Protein AF-A0A947FPN1-F1 (afdb_monomer_lite)

Sequence (265 aa):
MLKTLSGATPPAGTTFDFELRTGVSDSAVGTTEASCTTDVTGYCDFGGTVFMPGDYWFCEVNMMPGWSTSLTGYPGAIVPNNTDPGVDNSVICAPFALDVGETESFSVDNTPPPGGDAR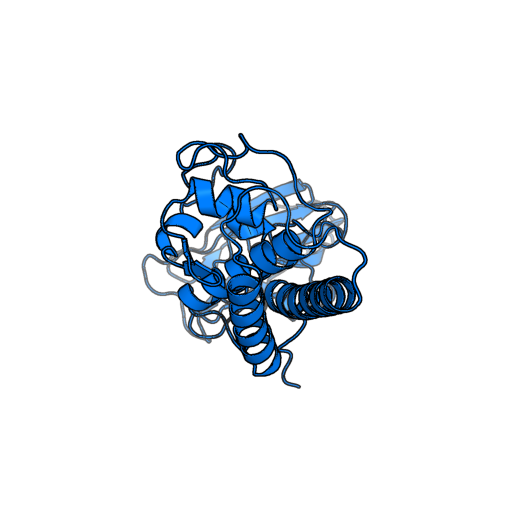TIGFWKNWTSCDGNGNQDAVLDDNLPAPLGSMDIIDCPVAVDLLDKRDIKNPAVVKDGKKMAGDAAYGLAAQLLAYELNQNANAGTCSDAVDAAASGHALLTDIGFDGTGGYLKGQSPSVRQDKADASMYAGLLDSYNNNELCIVP

pLDDT: mean 93.51, std 7.54, range [37.5, 98.81]

Secondary structure (DSSP, 8-state):
-EEEETTBPPPTT---EEEEEEEEETTEEEEEEEEEE--TTSB--STTPPPPSEEEEEEEE---TT-EEGGGGSTT-B-TTTTSTT---S-EEEEEEE-TT-----EEEEEPSSS-----HHHHHHS-SSSS---S--HHHHT--EEETTEEE--HHHHHHHHTTB--S-TTSTT-SPB-TTSHHHHHHHHHHHHHHHHHTT----HHHHHHHHHHHHHHHHTT--SSS-SS---SHHHHHHHHHHHHHHHHHHHHHTT-S----

Radius of gyration: 20.17 Å; chains: 1; bounding box: 48×33×63 Å

Structure (mmCIF, N/CA/C/O backbone):
data_AF-A0A947FPN1-F1
#
_entry.id   AF-A0A947FPN1-F1
#
loop_
_atom_site.group_PDB
_atom_site.id
_atom_site.type_symbol
_atom_site.label_atom_id
_atom_site.label_alt_id
_atom_site.label_comp_id
_atom_site.label_asym_id
_atom_site.label_entity_id
_atom_site.label_seq_id
_atom_site.pdbx_PDB_ins_code
_atom_site.Cartn_x
_atom_site.Cartn_y
_atom_site.Cartn_z
_atom_site.occupancy
_atom_site.B_iso_or_equiv
_atom_site.auth_seq_id
_atom_site.auth_comp_id
_atom_site.auth_asym_id
_atom_site.auth_atom_id
_atom_site.pdbx_PDB_model_num
ATOM 1 N N . MET A 1 1 ? 14.883 -4.742 -21.083 1.00 90.38 1 MET A N 1
ATOM 2 C CA . MET A 1 1 ? 15.005 -5.232 -19.692 1.00 90.38 1 MET A CA 1
ATOM 3 C C . MET A 1 1 ? 14.691 -6.722 -19.666 1.00 90.38 1 MET A C 1
ATOM 5 O O . MET A 1 1 ? 13.969 -7.190 -20.543 1.00 90.38 1 MET A O 1
ATOM 9 N N . LEU A 1 2 ? 15.265 -7.453 -18.707 1.00 93.31 2 LEU A N 1
ATOM 10 C CA . LEU A 1 2 ? 14.931 -8.853 -18.437 1.00 93.31 2 LEU A CA 1
ATOM 11 C C . LEU A 1 2 ? 14.282 -9.006 -17.054 1.00 93.31 2 LEU A C 1
ATOM 13 O O . LEU A 1 2 ? 14.841 -8.556 -16.052 1.00 93.31 2 LEU A O 1
ATOM 17 N N . LYS A 1 3 ? 13.129 -9.674 -17.021 1.00 94.56 3 LYS A N 1
ATOM 18 C CA . LYS A 1 3 ? 12.362 -10.015 -15.826 1.00 94.56 3 LYS A CA 1
ATOM 19 C C . LYS A 1 3 ? 12.536 -11.485 -15.472 1.00 94.56 3 LYS A C 1
ATOM 21 O O . LYS A 1 3 ? 12.371 -12.351 -16.332 1.00 94.56 3 LYS A O 1
ATOM 26 N N . THR A 1 4 ? 12.791 -11.765 -14.202 1.00 94.56 4 THR A N 1
ATOM 27 C CA . THR A 1 4 ? 12.779 -13.118 -13.634 1.00 94.56 4 THR A CA 1
ATOM 28 C C . THR A 1 4 ? 11.902 -13.191 -12.388 1.00 94.56 4 THR A C 1
ATOM 30 O O . THR A 1 4 ? 11.562 -12.165 -11.797 1.00 94.56 4 THR A O 1
ATOM 33 N N . LEU A 1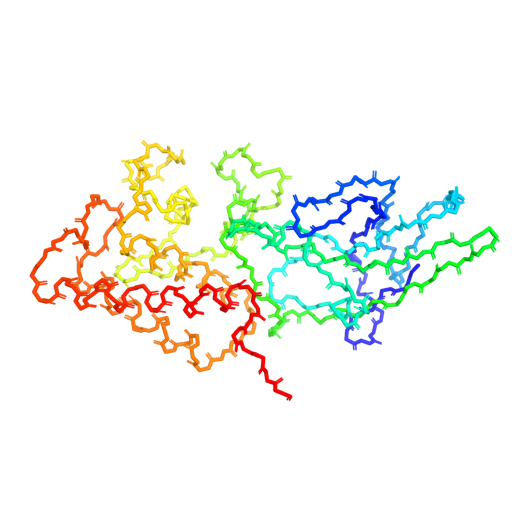 5 ? 11.500 -14.412 -12.031 1.00 92.75 5 LEU A N 1
ATOM 34 C CA . LEU A 1 5 ? 10.818 -14.753 -10.789 1.00 92.75 5 LEU A CA 1
ATOM 35 C C . LEU A 1 5 ? 11.671 -15.722 -9.977 1.00 92.75 5 LEU A C 1
ATOM 37 O O . LEU A 1 5 ? 11.851 -16.872 -10.383 1.00 92.75 5 LEU A O 1
ATOM 41 N N . SER A 1 6 ? 12.199 -15.259 -8.846 1.00 92.56 6 SER A N 1
ATOM 42 C CA . SER A 1 6 ? 13.126 -16.007 -7.988 1.00 92.56 6 SER A CA 1
ATOM 43 C C . SER A 1 6 ? 14.262 -16.667 -8.788 1.00 92.56 6 SER A C 1
ATOM 45 O O . SER A 1 6 ? 14.590 -17.841 -8.598 1.00 92.56 6 SER A O 1
ATOM 47 N N . GLY A 1 7 ? 14.821 -15.919 -9.743 1.00 92.00 7 GLY A N 1
ATOM 48 C CA . GLY A 1 7 ? 15.893 -16.349 -10.643 1.00 92.00 7 GLY A CA 1
ATOM 49 C C . GLY A 1 7 ? 15.464 -17.222 -11.831 1.00 92.00 7 GLY A C 1
ATOM 50 O O . GLY A 1 7 ? 16.325 -17.645 -12.604 1.00 92.00 7 GLY A O 1
ATOM 51 N N . ALA A 1 8 ? 14.170 -17.501 -12.008 1.00 91.81 8 ALA A N 1
ATOM 52 C CA . ALA A 1 8 ? 13.633 -18.276 -13.129 1.00 91.81 8 ALA A CA 1
ATOM 53 C C . ALA A 1 8 ? 12.884 -17.398 -14.147 1.00 91.81 8 ALA A C 1
ATOM 55 O O . ALA A 1 8 ? 12.441 -16.295 -13.839 1.00 91.81 8 ALA A O 1
ATOM 56 N N . THR A 1 9 ? 12.707 -17.886 -15.376 1.00 89.75 9 THR A N 1
ATOM 57 C CA . THR A 1 9 ? 11.835 -17.225 -16.361 1.00 89.75 9 THR A CA 1
ATOM 58 C C . THR A 1 9 ? 10.389 -17.182 -15.848 1.00 89.75 9 THR A C 1
ATOM 60 O O . THR A 1 9 ? 9.931 -18.187 -15.290 1.00 89.75 9 THR A O 1
ATOM 63 N N . PRO A 1 10 ? 9.650 -16.073 -16.046 1.00 90.81 10 PRO A N 1
ATOM 64 C CA . PRO A 1 10 ? 8.244 -16.001 -15.672 1.00 90.81 10 PRO A CA 1
ATOM 65 C C . PRO A 1 10 ? 7.409 -17.137 -16.296 1.00 90.81 10 PRO A C 1
ATOM 67 O O . PRO A 1 10 ? 7.629 -17.496 -17.457 1.00 90.81 10 PRO A O 1
ATOM 70 N N . PRO A 1 11 ? 6.444 -17.720 -15.560 1.00 87.38 11 PRO A N 1
ATOM 71 C CA . PRO A 1 11 ? 5.500 -18.681 -16.114 1.00 87.38 11 PRO A CA 1
ATOM 72 C C . PRO A 1 11 ? 4.717 -18.106 -17.299 1.00 87.38 11 PRO A C 1
ATOM 74 O O . PRO A 1 11 ? 4.411 -16.914 -17.357 1.00 87.38 11 PRO A O 1
ATOM 77 N N . ALA A 1 12 ? 4.335 -18.974 -18.238 1.00 84.06 12 ALA A N 1
ATOM 78 C CA . ALA A 1 12 ? 3.515 -18.567 -19.372 1.00 84.06 12 ALA A CA 1
ATOM 79 C C . ALA A 1 12 ? 2.179 -17.967 -18.896 1.00 84.06 12 ALA A C 1
ATOM 81 O O . ALA A 1 12 ? 1.464 -18.581 -18.107 1.00 84.06 12 ALA A O 1
ATOM 82 N N . GLY A 1 13 ? 1.836 -16.788 -19.420 1.00 81.31 13 GLY A N 1
ATOM 83 C CA . GLY A 1 13 ? 0.627 -16.053 -19.039 1.00 81.31 13 GLY A CA 1
ATOM 84 C C . GLY A 1 13 ? 0.816 -15.080 -17.874 1.00 81.31 13 GLY A C 1
ATOM 85 O O . GLY A 1 13 ? -0.126 -14.368 -17.549 1.00 81.31 13 GLY A O 1
ATOM 86 N N . THR A 1 14 ? 2.007 -15.010 -17.275 1.00 86.69 14 THR A N 1
ATOM 87 C CA . THR A 1 14 ? 2.358 -13.955 -16.319 1.00 86.69 14 THR A CA 1
ATOM 88 C C . THR A 1 14 ? 3.048 -12.810 -17.050 1.00 86.69 14 THR A C 1
ATOM 90 O O . THR A 1 14 ? 4.017 -13.027 -17.777 1.00 86.69 14 THR A O 1
ATOM 93 N N . THR A 1 15 ? 2.556 -11.593 -16.846 1.00 90.75 15 THR A N 1
ATOM 94 C CA . THR A 1 15 ? 3.129 -10.373 -17.415 1.00 90.75 15 THR A CA 1
ATOM 95 C C . THR A 1 15 ? 3.392 -9.352 -16.322 1.00 90.75 15 THR A C 1
ATOM 97 O O . THR A 1 15 ? 2.690 -9.326 -15.315 1.00 90.75 15 THR A O 1
ATOM 100 N N . PHE A 1 16 ? 4.401 -8.516 -16.538 1.00 94.19 16 PHE A N 1
ATOM 101 C CA . PHE A 1 16 ? 4.779 -7.427 -15.648 1.00 94.19 16 PHE A CA 1
ATOM 102 C C . PHE A 1 16 ? 4.887 -6.144 -16.457 1.00 94.19 16 PHE A C 1
ATOM 104 O O . PHE A 1 16 ? 5.413 -6.159 -17.577 1.00 94.19 16 PHE A O 1
ATOM 111 N N . ASP A 1 17 ? 4.404 -5.056 -15.873 1.00 95.44 17 ASP A N 1
ATOM 112 C CA . ASP A 1 17 ? 4.355 -3.753 -16.515 1.00 95.44 17 ASP A CA 1
ATOM 113 C C . ASP A 1 17 ? 5.459 -2.852 -15.977 1.00 95.44 17 ASP A C 1
ATOM 115 O O . ASP A 1 17 ? 5.727 -2.784 -14.773 1.00 95.44 17 ASP A O 1
ATOM 119 N N . PHE A 1 18 ? 6.098 -2.143 -16.898 1.00 96.81 18 PHE A N 1
ATOM 120 C CA . PHE A 1 18 ? 7.142 -1.189 -16.575 1.00 96.81 18 PHE A CA 1
ATOM 121 C C . PHE A 1 18 ? 6.920 0.105 -17.326 1.00 96.81 18 PHE A C 1
ATOM 123 O O . PHE A 1 18 ? 6.400 0.139 -18.444 1.00 96.81 18 PHE A O 1
ATOM 130 N N . GLU A 1 19 ? 7.382 1.178 -16.712 1.00 96.94 19 GLU A N 1
ATOM 131 C CA . GLU A 1 19 ? 7.297 2.516 -17.256 1.00 96.94 19 GLU A CA 1
ATOM 132 C C . GLU A 1 19 ? 8.659 3.188 -17.228 1.00 96.94 19 GLU A C 1
ATOM 134 O O . GLU A 1 19 ? 9.445 3.028 -16.296 1.00 96.94 19 GLU A O 1
ATOM 139 N N . LEU A 1 20 ? 8.918 3.9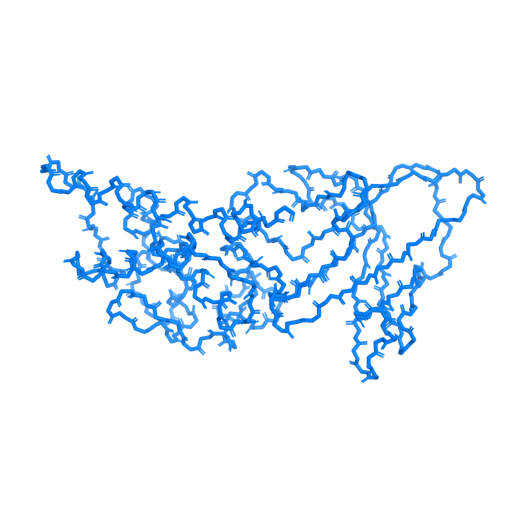80 -18.258 1.00 96.25 20 LEU A N 1
ATOM 140 C CA . LEU A 1 20 ? 9.961 4.983 -18.249 1.00 96.25 20 LEU A CA 1
ATOM 141 C C . LEU A 1 20 ? 9.315 6.314 -17.876 1.00 96.25 20 LEU A C 1
ATOM 143 O O . LEU A 1 20 ? 8.348 6.723 -18.524 1.00 96.25 20 LEU A O 1
ATOM 147 N N . ARG A 1 21 ? 9.839 6.997 -16.858 1.00 97.38 21 ARG A N 1
ATOM 148 C CA . ARG A 1 21 ? 9.299 8.279 -16.391 1.00 97.38 21 ARG A CA 1
ATOM 149 C C . ARG A 1 21 ? 10.343 9.387 -16.328 1.00 97.38 21 ARG A C 1
ATOM 151 O O . ARG A 1 21 ? 11.527 9.127 -16.124 1.00 97.38 21 ARG A O 1
ATOM 158 N N . THR A 1 22 ? 9.885 10.632 -16.414 1.00 97.69 22 THR A N 1
ATOM 159 C CA . THR A 1 22 ? 10.647 11.827 -16.021 1.00 97.69 22 THR A CA 1
ATOM 160 C C . THR A 1 22 ? 10.020 12.505 -14.803 1.00 97.69 22 THR A C 1
ATOM 162 O O . THR A 1 22 ? 8.834 12.340 -14.518 1.00 97.69 22 THR A O 1
ATOM 165 N N . GLY A 1 23 ? 10.816 13.273 -14.052 1.00 96.75 23 GLY A N 1
ATOM 166 C CA . GLY A 1 23 ? 10.310 14.116 -12.959 1.00 96.75 23 GLY A CA 1
ATOM 167 C C . GLY A 1 23 ? 9.773 13.371 -11.729 1.00 96.75 23 GLY A C 1
ATOM 168 O O . GLY A 1 23 ? 9.048 13.974 -10.939 1.00 96.75 23 GLY A O 1
ATOM 169 N N . VAL A 1 24 ? 10.100 12.086 -11.564 1.00 97.75 24 VAL A N 1
AT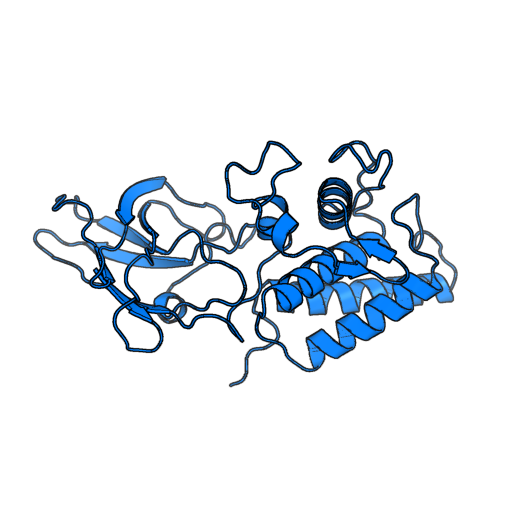OM 170 C CA . VAL A 1 24 ? 9.810 11.327 -10.337 1.00 97.75 24 VAL A CA 1
ATOM 171 C C . VAL A 1 24 ? 10.590 11.927 -9.165 1.00 97.75 24 VAL A C 1
ATOM 173 O O . VAL A 1 24 ? 11.754 12.311 -9.306 1.00 97.75 24 VAL A O 1
ATOM 176 N N . SER A 1 25 ? 9.938 12.029 -8.008 1.00 96.19 25 SER A N 1
ATOM 177 C CA . SER A 1 25 ? 10.547 12.477 -6.755 1.00 96.19 25 SER A CA 1
ATOM 178 C C . SER A 1 25 ? 9.741 11.996 -5.546 1.00 96.19 25 SER A C 1
ATOM 180 O O . SER A 1 25 ? 8.646 11.448 -5.685 1.00 96.19 25 SER A O 1
ATOM 182 N N . ASP A 1 26 ? 10.229 12.303 -4.344 1.00 93.31 26 ASP A N 1
ATOM 183 C CA . ASP A 1 26 ? 9.513 12.078 -3.081 1.00 93.31 26 ASP A CA 1
ATOM 184 C C . ASP A 1 26 ? 8.160 12.823 -2.989 1.00 93.31 26 ASP A C 1
ATOM 186 O O . ASP A 1 26 ? 7.331 12.524 -2.129 1.00 93.31 26 ASP A O 1
ATOM 190 N N . SER A 1 27 ? 7.902 13.795 -3.873 1.00 94.50 27 SER A N 1
ATOM 191 C CA . SER A 1 27 ? 6.672 14.607 -3.901 1.00 94.50 27 SER A CA 1
ATOM 192 C C . SER A 1 27 ? 5.933 14.594 -5.243 1.00 94.50 27 SER A C 1
ATOM 194 O O . SER A 1 27 ? 4.976 15.348 -5.432 1.00 94.50 27 SER A O 1
ATOM 196 N N . ALA A 1 28 ? 6.373 13.770 -6.199 1.00 94.69 28 ALA A N 1
ATOM 197 C CA . ALA A 1 28 ? 5.757 13.679 -7.516 1.00 94.69 28 ALA A CA 1
ATOM 198 C C . ALA A 1 28 ? 5.886 12.273 -8.115 1.00 94.69 28 ALA A C 1
ATOM 200 O O . ALA A 1 28 ? 6.958 11.673 -8.126 1.00 94.69 28 ALA A O 1
ATOM 201 N N . VAL A 1 29 ? 4.792 11.783 -8.706 1.00 93.94 29 VAL A N 1
ATOM 202 C CA . VAL A 1 29 ? 4.747 10.477 -9.392 1.00 93.94 29 VAL A CA 1
ATOM 203 C C . VAL A 1 29 ? 5.472 10.456 -10.746 1.00 93.94 29 VAL A C 1
ATOM 205 O O . VAL A 1 29 ? 5.684 9.380 -11.307 1.00 93.94 29 VAL A O 1
ATOM 208 N N . GLY A 1 30 ? 5.862 11.629 -11.255 1.00 95.81 30 GLY A N 1
ATOM 209 C CA . GLY A 1 30 ? 6.490 11.812 -12.562 1.00 95.81 30 GLY A CA 1
ATOM 210 C C . GLY A 1 30 ? 5.517 11.750 -13.744 1.00 95.81 30 GLY A C 1
ATOM 211 O O . GLY A 1 30 ? 4.306 11.603 -13.577 1.00 95.81 30 GLY A O 1
ATOM 212 N N . THR A 1 31 ? 6.071 11.879 -14.948 1.00 96.88 31 THR A N 1
ATOM 213 C CA . THR A 1 31 ? 5.363 11.751 -16.230 1.00 96.88 31 THR A CA 1
ATOM 214 C C . THR A 1 31 ? 5.836 10.491 -16.938 1.00 96.88 31 THR A C 1
ATOM 216 O O . THR A 1 31 ? 7.040 10.306 -17.094 1.00 96.88 31 THR A O 1
ATOM 219 N N . THR A 1 32 ? 4.908 9.642 -17.379 1.00 96.25 32 THR A N 1
ATOM 220 C CA . THR A 1 32 ? 5.210 8.456 -18.192 1.00 96.25 32 THR A CA 1
ATOM 221 C C . THR A 1 32 ? 5.595 8.865 -19.611 1.00 96.25 32 THR A C 1
ATOM 223 O O . THR A 1 32 ? 4.793 9.449 -20.337 1.00 96.25 32 THR A O 1
ATOM 226 N N . GLU A 1 33 ? 6.819 8.528 -20.007 1.00 95.25 33 GLU A N 1
ATOM 227 C CA . GLU A 1 33 ? 7.353 8.743 -21.357 1.00 95.25 33 GLU A CA 1
ATOM 228 C C . GLU A 1 33 ? 7.113 7.529 -22.257 1.00 95.25 33 GLU A C 1
ATOM 230 O O . GLU A 1 33 ? 6.859 7.663 -23.454 1.00 95.25 33 GLU A O 1
ATOM 235 N N . ALA A 1 34 ? 7.204 6.330 -21.681 1.00 94.81 34 ALA A N 1
ATOM 236 C CA . ALA A 1 34 ? 6.968 5.075 -22.376 1.00 94.81 34 ALA A CA 1
ATOM 237 C C . ALA A 1 34 ? 6.550 3.981 -21.392 1.00 94.81 34 ALA A C 1
ATOM 239 O O . ALA A 1 34 ? 6.875 4.038 -20.207 1.00 94.81 34 ALA A O 1
ATOM 240 N N . SER A 1 35 ? 5.889 2.953 -21.913 1.00 95.19 35 SER A N 1
ATOM 241 C CA . SER A 1 35 ? 5.510 1.760 -21.159 1.00 95.19 35 SER A CA 1
ATOM 242 C C . SER A 1 35 ? 5.892 0.513 -21.943 1.00 95.19 35 SER A C 1
ATOM 244 O O . SER A 1 35 ? 5.920 0.526 -23.177 1.00 95.19 35 SER A O 1
ATOM 246 N N . CYS A 1 36 ? 6.171 -0.569 -21.232 1.00 94.69 36 CYS A N 1
ATOM 247 C CA . CYS A 1 36 ? 6.325 -1.895 -21.807 1.00 94.69 36 CYS A CA 1
ATOM 248 C C . CYS A 1 36 ? 5.633 -2.920 -20.901 1.00 94.69 36 CYS A C 1
ATOM 250 O O . CYS A 1 36 ? 5.533 -2.731 -19.690 1.00 94.69 36 CYS A O 1
ATOM 252 N N . THR A 1 37 ? 5.236 -4.038 -21.495 1.00 94.81 37 THR A N 1
ATOM 253 C CA . THR A 1 37 ? 4.767 -5.224 -20.775 1.00 94.81 37 THR A CA 1
ATOM 254 C C . THR A 1 37 ? 5.658 -6.386 -21.183 1.00 94.81 37 THR A C 1
ATOM 256 O O . THR A 1 37 ? 5.998 -6.521 -22.363 1.00 94.81 37 T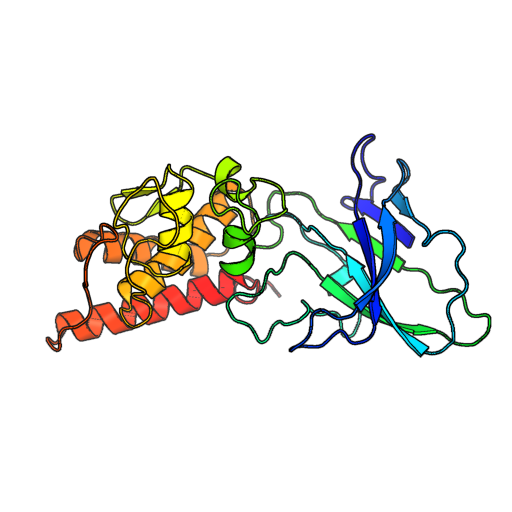HR A O 1
ATOM 259 N N . THR A 1 38 ? 6.083 -7.209 -20.227 1.00 94.38 38 THR A N 1
ATOM 260 C CA . THR A 1 38 ? 6.951 -8.352 -20.529 1.00 94.38 38 THR A CA 1
ATOM 261 C C . THR A 1 38 ? 6.248 -9.374 -21.412 1.00 94.38 38 THR A C 1
ATOM 263 O O . THR A 1 38 ? 5.086 -9.714 -21.186 1.00 94.38 38 THR A O 1
ATOM 266 N N . ASP A 1 39 ? 6.982 -9.935 -22.365 1.00 90.44 39 ASP A N 1
ATOM 267 C CA . ASP A 1 39 ? 6.563 -11.129 -23.085 1.00 90.44 39 ASP A CA 1
ATOM 268 C C . ASP A 1 39 ? 6.716 -12.404 -22.229 1.00 90.44 39 ASP A C 1
ATOM 270 O O . ASP A 1 39 ? 7.135 -12.374 -21.070 1.00 90.44 39 ASP A O 1
ATOM 274 N N . VAL A 1 40 ? 6.403 -13.562 -22.821 1.00 86.56 40 VAL A N 1
ATOM 275 C CA . VAL A 1 40 ? 6.486 -14.879 -22.158 1.00 86.56 40 VAL A CA 1
ATOM 276 C C . VAL A 1 40 ? 7.904 -15.291 -21.742 1.00 86.56 40 VAL A C 1
ATOM 278 O O . VAL A 1 40 ? 8.066 -16.289 -21.045 1.00 86.56 40 VAL A O 1
ATOM 281 N N . THR A 1 41 ? 8.934 -14.575 -22.194 1.00 88.19 41 THR A N 1
ATOM 282 C CA . THR A 1 41 ? 10.334 -14.795 -21.803 1.00 88.19 41 THR A CA 1
ATOM 283 C C . THR A 1 41 ? 10.777 -13.864 -20.675 1.00 88.19 41 THR A C 1
ATOM 285 O O . THR A 1 41 ? 11.918 -13.952 -20.225 1.00 88.19 41 THR A O 1
ATOM 288 N N . GLY A 1 42 ? 9.884 -12.988 -20.202 1.00 90.69 42 GLY A N 1
ATOM 289 C CA . GLY A 1 42 ? 10.212 -11.930 -19.254 1.00 90.69 42 GLY A CA 1
ATOM 290 C C . GLY A 1 42 ? 10.931 -10.751 -19.910 1.00 90.69 42 GLY A C 1
ATOM 291 O O . GLY A 1 42 ? 11.442 -9.883 -19.209 1.00 90.69 42 GLY A O 1
ATOM 292 N N . TYR A 1 43 ? 11.012 -10.696 -21.238 1.00 92.81 43 TYR A N 1
ATOM 293 C CA . TYR A 1 43 ? 11.662 -9.589 -21.922 1.00 92.81 43 TYR A CA 1
ATOM 294 C C . TYR A 1 43 ? 10.659 -8.476 -22.200 1.00 92.81 43 TYR A C 1
ATOM 296 O O . TYR A 1 43 ? 9.539 -8.721 -22.645 1.00 92.81 43 TYR A O 1
ATOM 304 N N . CYS A 1 44 ? 11.081 -7.237 -21.978 1.00 91.69 44 CYS A N 1
ATOM 305 C CA . CYS A 1 44 ? 10.407 -6.083 -22.549 1.00 91.69 44 CYS A CA 1
ATOM 306 C C . CYS A 1 44 ? 11.433 -5.087 -23.103 1.00 91.69 44 CYS A C 1
ATOM 308 O O . CYS A 1 44 ? 12.556 -4.944 -22.598 1.00 91.69 44 CYS A O 1
ATOM 310 N N . ASP A 1 45 ? 10.989 -4.353 -24.109 1.00 90.12 45 ASP A N 1
ATOM 311 C CA . ASP A 1 45 ? 11.644 -3.206 -24.719 1.00 90.12 45 ASP A CA 1
ATOM 312 C C . ASP A 1 45 ? 10.566 -2.119 -24.856 1.00 90.12 45 ASP A C 1
ATOM 314 O O . ASP A 1 45 ? 9.415 -2.425 -25.176 1.00 90.12 45 ASP A O 1
ATOM 318 N N . PHE A 1 46 ? 10.923 -0.857 -24.620 1.00 88.88 46 PHE A N 1
ATOM 319 C CA . PHE A 1 46 ? 10.079 0.317 -24.858 1.00 88.88 46 PHE A CA 1
ATOM 320 C C . PHE A 1 46 ? 9.890 0.620 -26.366 1.00 88.88 46 PHE A C 1
ATOM 322 O O . PHE A 1 46 ? 9.965 1.769 -26.812 1.00 88.88 46 PHE A O 1
ATOM 329 N N . GLY A 1 47 ? 9.640 -0.417 -27.170 1.00 79.56 47 GLY A N 1
ATOM 330 C CA . GLY A 1 47 ? 9.302 -0.342 -28.592 1.00 79.56 47 GLY A CA 1
ATOM 331 C C . GLY A 1 47 ? 10.440 0.067 -29.532 1.00 79.56 47 GLY A C 1
ATOM 332 O O . GLY A 1 47 ? 10.159 0.591 -30.610 1.00 79.56 47 GLY A O 1
ATOM 333 N N . GLY A 1 48 ? 11.706 -0.114 -29.147 1.00 75.50 48 GLY A N 1
ATOM 334 C CA . GLY A 1 48 ? 12.870 0.337 -29.915 1.00 75.50 48 GLY A CA 1
ATOM 335 C C . GLY A 1 48 ? 12.975 1.862 -30.006 1.00 75.50 48 GLY A C 1
ATOM 336 O O . GLY A 1 48 ? 13.623 2.390 -30.914 1.00 75.50 48 GLY A O 1
ATOM 337 N N . THR A 1 49 ? 12.296 2.574 -29.103 1.00 78.75 49 THR A N 1
ATOM 338 C CA . THR A 1 49 ? 12.267 4.035 -29.063 1.00 78.75 49 THR A CA 1
ATOM 339 C C . THR A 1 49 ? 13.645 4.574 -28.693 1.00 78.75 49 THR A C 1
ATOM 341 O O . THR A 1 49 ? 14.287 4.100 -27.759 1.00 78.75 49 THR A O 1
ATOM 344 N N . VAL A 1 50 ? 14.098 5.590 -29.428 1.00 83.62 50 VAL A N 1
ATOM 345 C CA . VAL A 1 50 ? 15.318 6.328 -29.095 1.00 83.62 50 VAL A CA 1
ATOM 346 C C . VAL A 1 50 ? 14.925 7.524 -28.244 1.00 83.62 50 VAL A C 1
ATOM 348 O O . VAL A 1 50 ? 14.175 8.391 -28.695 1.00 83.62 50 VAL A O 1
ATOM 351 N N . PHE A 1 51 ? 15.442 7.569 -27.023 1.00 89.50 51 PHE A N 1
ATOM 352 C CA . PHE A 1 51 ? 15.211 8.667 -26.095 1.00 89.50 51 PHE A CA 1
ATOM 353 C C . PHE A 1 51 ? 16.292 9.738 -26.242 1.00 89.50 51 PHE A C 1
ATOM 355 O O . PHE A 1 51 ? 17.424 9.464 -26.647 1.00 89.50 51 PHE A O 1
ATOM 362 N N . MET A 1 52 ? 15.931 10.984 -25.937 1.00 92.81 52 MET A N 1
ATOM 363 C CA . MET A 1 52 ? 16.915 12.060 -25.848 1.00 92.81 52 MET A CA 1
ATOM 364 C C . MET A 1 52 ? 17.823 11.820 -24.637 1.00 92.81 52 MET A C 1
ATOM 366 O O . MET A 1 52 ? 17.329 11.316 -23.627 1.00 92.81 52 MET A O 1
ATOM 370 N N . PRO A 1 53 ? 19.106 12.217 -24.688 1.00 95.50 53 PRO A N 1
ATOM 371 C CA . PRO A 1 53 ? 19.958 12.187 -23.508 1.00 95.50 53 PRO A CA 1
ATOM 372 C C . PRO A 1 53 ? 19.337 12.977 -22.354 1.00 95.50 53 PRO A C 1
ATOM 374 O O . PRO A 1 53 ? 18.781 14.058 -22.580 1.00 95.50 53 PRO A O 1
ATOM 377 N N . GLY A 1 54 ? 19.438 12.455 -21.136 1.00 95.56 54 GLY A N 1
ATOM 378 C CA . GLY A 1 54 ? 18.833 13.067 -19.955 1.00 95.56 54 GLY A CA 1
ATOM 379 C C . GLY A 1 54 ? 18.595 12.089 -18.811 1.00 95.56 54 GLY A C 1
ATOM 380 O O . GLY A 1 54 ? 18.960 10.917 -18.896 1.00 95.56 54 GLY A O 1
ATOM 381 N N . ASP A 1 55 ? 17.972 12.602 -17.752 1.00 97.12 55 ASP A N 1
ATOM 382 C CA . ASP A 1 55 ? 17.644 11.848 -16.545 1.00 97.12 55 ASP A CA 1
ATOM 383 C C . ASP A 1 55 ? 16.255 11.216 -16.659 1.00 97.12 55 ASP A C 1
ATOM 385 O O . ASP A 1 55 ? 15.260 11.894 -16.942 1.00 97.12 55 ASP A O 1
ATOM 389 N N . TYR A 1 56 ? 16.186 9.921 -16.378 1.00 97.06 56 TYR A N 1
ATOM 390 C CA . TYR A 1 56 ? 14.969 9.128 -16.426 1.00 97.06 56 TYR A CA 1
ATOM 391 C C . TYR A 1 56 ? 14.843 8.236 -15.195 1.00 97.06 56 TYR A C 1
ATOM 393 O O . TYR A 1 56 ? 15.760 8.077 -14.390 1.00 97.06 56 TYR A O 1
ATOM 401 N N . TRP A 1 57 ? 13.669 7.634 -15.070 1.00 97.94 57 TRP A N 1
ATOM 402 C CA . TRP A 1 57 ? 13.336 6.683 -14.029 1.00 97.94 57 TRP A CA 1
ATOM 403 C C . TRP A 1 57 ? 12.765 5.430 -14.664 1.00 97.94 57 TRP A C 1
ATOM 405 O O . TRP A 1 57 ? 11.784 5.498 -15.404 1.00 97.94 57 TRP A O 1
ATOM 415 N N . PHE A 1 58 ? 13.384 4.292 -14.378 1.00 97.62 58 PHE A N 1
ATOM 416 C CA . PHE A 1 58 ? 12.869 2.989 -14.758 1.00 97.62 58 PHE A CA 1
ATOM 417 C C . PHE A 1 58 ? 11.995 2.463 -13.624 1.00 97.62 58 PHE A C 1
ATOM 419 O O . PHE A 1 58 ? 12.482 2.244 -12.515 1.00 97.62 58 PHE A O 1
ATOM 426 N N . CYS A 1 59 ? 10.705 2.305 -13.896 1.00 98.12 59 CYS A N 1
ATOM 427 C CA . CYS A 1 59 ? 9.698 1.981 -12.901 1.00 98.12 59 CYS A CA 1
ATOM 428 C C . CYS A 1 59 ? 9.078 0.614 -13.163 1.00 98.12 59 CYS A C 1
ATOM 430 O O . CYS A 1 59 ? 8.676 0.323 -14.287 1.00 98.12 59 CYS A O 1
ATOM 432 N N . GLU A 1 60 ? 8.935 -0.185 -12.114 1.00 97.38 60 GLU A N 1
ATOM 433 C CA . GLU A 1 60 ? 8.006 -1.310 -12.084 1.00 97.38 60 GLU A CA 1
ATOM 434 C C . GLU A 1 60 ? 6.697 -0.840 -11.446 1.00 97.38 60 GLU A C 1
ATOM 436 O O . GLU A 1 60 ? 6.721 -0.211 -10.384 1.00 97.38 60 GLU A O 1
ATOM 441 N N . VAL A 1 61 ? 5.570 -1.104 -12.108 1.00 95.56 61 VAL A N 1
ATOM 442 C CA . VAL A 1 61 ? 4.241 -0.631 -11.690 1.00 95.56 61 VAL A CA 1
ATOM 443 C C . VAL A 1 61 ? 3.311 -1.802 -11.379 1.00 95.56 61 VAL A C 1
ATOM 445 O O . VAL A 1 61 ? 3.595 -2.941 -11.744 1.00 95.56 61 VAL A O 1
ATOM 448 N N . ASN A 1 62 ? 2.182 -1.517 -10.722 1.00 93.00 62 ASN A N 1
ATOM 449 C CA . ASN A 1 62 ? 1.138 -2.499 -10.403 1.00 93.00 62 ASN A CA 1
ATOM 450 C C . ASN A 1 62 ? 1.644 -3.678 -9.550 1.00 93.00 62 ASN A C 1
ATOM 452 O O . ASN A 1 62 ? 1.172 -4.809 -9.671 1.00 93.00 62 ASN A O 1
ATOM 456 N N . MET A 1 63 ? 2.608 -3.425 -8.663 1.00 93.81 63 MET A N 1
ATOM 457 C CA . MET A 1 63 ? 3.127 -4.437 -7.747 1.00 93.81 63 MET A CA 1
ATOM 458 C C . MET A 1 63 ? 2.076 -4.829 -6.706 1.00 93.81 63 MET A C 1
ATOM 460 O O . MET A 1 63 ? 1.720 -4.048 -5.822 1.00 93.81 63 MET A O 1
ATOM 464 N N . MET A 1 64 ? 1.614 -6.076 -6.776 1.00 94.44 64 MET A N 1
ATOM 465 C CA . MET A 1 64 ? 0.618 -6.623 -5.851 1.00 94.44 64 MET A CA 1
ATOM 466 C C . MET A 1 64 ? 1.197 -6.850 -4.444 1.00 94.44 64 MET A C 1
ATOM 468 O O . MET A 1 64 ? 2.416 -7.009 -4.310 1.00 94.44 64 MET A O 1
ATOM 472 N N . PRO A 1 65 ? 0.374 -6.853 -3.379 1.00 95.25 65 PRO A N 1
ATOM 473 C CA . PRO A 1 65 ? 0.857 -7.140 -2.034 1.00 95.25 65 PRO A CA 1
ATOM 474 C C . PRO A 1 65 ? 1.448 -8.553 -1.940 1.00 95.25 65 PRO A C 1
ATOM 476 O O . PRO A 1 65 ? 1.052 -9.466 -2.667 1.00 95.25 65 PRO A O 1
ATOM 479 N N . GLY A 1 66 ? 2.442 -8.716 -1.071 1.00 95.19 66 GLY A N 1
ATOM 480 C CA . GLY A 1 66 ? 3.188 -9.958 -0.874 1.00 95.19 66 GLY A CA 1
ATOM 481 C C . GLY A 1 66 ? 4.199 -10.298 -1.965 1.00 95.19 66 GLY A C 1
ATOM 482 O O . GLY A 1 66 ? 4.956 -11.253 -1.799 1.00 95.19 66 GLY A O 1
ATOM 483 N N . TRP A 1 67 ? 4.266 -9.517 -3.044 1.00 95.06 67 TRP A N 1
ATOM 484 C CA . TRP A 1 67 ? 5.372 -9.556 -3.998 1.00 95.06 67 TRP A CA 1
ATOM 485 C C . TRP A 1 67 ? 6.495 -8.623 -3.553 1.00 95.06 67 TRP A C 1
ATOM 487 O O . TRP A 1 67 ? 6.229 -7.526 -3.063 1.00 95.06 67 TRP A O 1
ATOM 497 N N . SER A 1 68 ? 7.742 -9.018 -3.796 1.00 94.06 68 SER A N 1
ATOM 498 C CA . SER A 1 68 ? 8.902 -8.125 -3.703 1.00 94.06 68 SER A CA 1
ATOM 499 C C . SER A 1 68 ? 9.606 -8.002 -5.051 1.00 94.06 68 SER A C 1
ATOM 501 O O . SER A 1 68 ? 9.498 -8.891 -5.901 1.00 94.06 68 SER A O 1
ATOM 503 N N . THR A 1 69 ? 10.320 -6.894 -5.246 1.00 95.31 69 THR A N 1
ATOM 504 C CA . THR A 1 69 ? 11.106 -6.614 -6.456 1.00 95.31 69 THR A CA 1
ATOM 505 C C . THR A 1 69 ? 12.550 -6.291 -6.109 1.00 95.31 69 THR A C 1
ATOM 507 O O . THR A 1 69 ? 12.824 -5.526 -5.182 1.00 95.31 69 THR A O 1
ATOM 510 N N . SER A 1 70 ? 13.492 -6.827 -6.886 1.00 96.12 70 SER A N 1
ATOM 511 C CA . SER A 1 70 ? 14.909 -6.478 -6.772 1.00 96.12 70 SER A CA 1
ATOM 512 C C . SER A 1 70 ? 15.203 -5.034 -7.192 1.00 96.12 70 SER A C 1
ATOM 514 O O . SER A 1 70 ? 16.321 -4.562 -6.985 1.00 96.12 70 SER A O 1
ATOM 516 N N . LEU A 1 71 ? 14.242 -4.329 -7.806 1.00 96.00 71 LEU A N 1
ATOM 517 C CA . LEU A 1 71 ? 14.413 -2.941 -8.238 1.00 96.00 71 LEU A CA 1
ATOM 518 C C . LEU A 1 71 ? 14.694 -1.998 -7.056 1.00 96.00 71 LEU A C 1
ATOM 520 O O . LEU A 1 71 ? 15.421 -1.023 -7.215 1.00 96.00 71 LEU A O 1
ATOM 524 N N . THR A 1 72 ? 14.210 -2.333 -5.857 1.00 93.75 72 THR A N 1
ATOM 525 C CA . THR A 1 72 ? 14.514 -1.611 -4.606 1.00 93.75 72 THR A CA 1
ATOM 526 C C . THR A 1 72 ? 16.009 -1.593 -4.266 1.00 93.75 72 THR A C 1
ATOM 528 O O . THR A 1 72 ? 16.472 -0.689 -3.577 1.00 93.75 72 THR A O 1
ATOM 531 N N . GLY A 1 73 ? 16.784 -2.559 -4.771 1.00 93.81 73 GLY A N 1
ATOM 532 C CA . GLY A 1 73 ? 18.233 -2.630 -4.583 1.00 93.81 73 GLY A CA 1
ATOM 533 C C . GLY A 1 73 ? 19.039 -1.717 -5.511 1.00 93.81 73 GLY A C 1
ATOM 534 O O . GLY A 1 73 ? 20.259 -1.625 -5.354 1.00 93.81 73 GLY A O 1
ATOM 535 N N . TYR A 1 74 ? 18.403 -1.054 -6.483 1.00 95.88 74 TYR A N 1
ATOM 536 C CA . TYR A 1 74 ? 19.097 -0.125 -7.371 1.00 95.88 74 TYR A CA 1
ATOM 537 C C . TYR A 1 74 ? 19.404 1.195 -6.640 1.00 95.88 74 TYR A C 1
ATOM 539 O O . TYR A 1 74 ? 18.556 1.704 -5.901 1.00 95.88 74 TYR A O 1
ATOM 547 N N . PRO A 1 75 ? 20.598 1.790 -6.834 1.00 95.94 75 PRO A N 1
ATOM 548 C CA . PRO A 1 75 ? 20.955 3.041 -6.176 1.00 95.94 75 PRO A CA 1
ATOM 549 C C . PRO A 1 75 ? 19.947 4.160 -6.459 1.00 95.94 75 PRO A C 1
ATOM 551 O O . PRO A 1 75 ? 19.707 4.515 -7.609 1.00 95.94 75 PRO A O 1
ATOM 554 N N . GLY A 1 76 ? 19.387 4.738 -5.394 1.00 95.56 76 GLY A N 1
ATOM 555 C CA . GLY A 1 76 ? 18.418 5.830 -5.494 1.00 95.56 76 GLY A CA 1
ATOM 556 C C . GLY A 1 76 ? 16.995 5.395 -5.847 1.00 95.56 76 GLY A C 1
ATOM 557 O O . GLY A 1 76 ? 16.181 6.264 -6.143 1.00 95.56 76 GLY A O 1
ATOM 558 N N . ALA A 1 77 ? 16.686 4.093 -5.828 1.00 97.00 77 ALA A N 1
ATOM 559 C CA . ALA A 1 77 ? 15.326 3.622 -6.044 1.00 97.00 77 ALA A CA 1
ATOM 560 C C . ALA A 1 77 ? 14.367 4.115 -4.948 1.00 97.00 77 ALA A C 1
ATOM 562 O O . ALA A 1 77 ? 14.704 4.083 -3.764 1.00 97.00 77 ALA A O 1
ATOM 563 N N . ILE A 1 78 ? 13.171 4.555 -5.347 1.00 95.94 78 ILE A N 1
ATOM 564 C CA . ILE A 1 78 ? 12.138 5.081 -4.443 1.00 95.94 78 ILE A CA 1
ATOM 565 C C . ILE A 1 78 ? 10.734 4.624 -4.851 1.00 95.94 78 ILE A C 1
ATOM 567 O O . ILE A 1 78 ? 10.474 4.327 -6.019 1.00 95.94 78 ILE A O 1
ATOM 571 N N . VAL A 1 79 ? 9.807 4.658 -3.890 1.00 95.56 79 VAL A N 1
ATOM 572 C CA . VAL A 1 79 ? 8.371 4.803 -4.171 1.00 95.56 79 VAL A CA 1
ATOM 573 C C . VAL A 1 79 ? 8.120 6.271 -4.552 1.00 95.56 79 VAL A C 1
ATOM 575 O O . VAL A 1 79 ? 8.431 7.155 -3.748 1.00 95.56 79 VAL A O 1
ATOM 578 N N . PRO A 1 80 ? 7.584 6.582 -5.744 1.00 95.75 80 PRO A N 1
ATOM 579 C CA . PRO A 1 80 ? 7.267 7.960 -6.116 1.00 95.75 80 PRO A CA 1
ATOM 580 C C . PRO A 1 80 ? 6.229 8.586 -5.179 1.00 95.75 80 PRO A C 1
ATOM 582 O O . PRO A 1 80 ? 5.271 7.922 -4.798 1.00 95.75 80 PRO A O 1
ATOM 585 N N . ASN A 1 81 ? 6.362 9.879 -4.871 1.00 93.62 81 ASN A N 1
ATOM 586 C CA . ASN A 1 81 ? 5.455 10.604 -3.967 1.00 93.62 81 ASN A CA 1
ATOM 587 C C . ASN A 1 81 ? 5.372 10.013 -2.534 1.00 93.62 81 ASN A C 1
ATOM 589 O O . ASN A 1 81 ? 4.338 10.119 -1.875 1.00 93.62 81 ASN A O 1
ATOM 593 N N . ASN A 1 82 ? 6.454 9.400 -2.035 1.00 89.56 82 ASN A N 1
ATOM 594 C CA . ASN A 1 82 ? 6.523 8.785 -0.697 1.00 89.56 82 ASN A CA 1
ATOM 595 C C . ASN A 1 82 ? 6.306 9.756 0.485 1.00 89.56 82 ASN A C 1
ATOM 597 O O . ASN A 1 82 ? 6.132 9.307 1.614 1.00 89.56 82 ASN A O 1
ATOM 601 N N . THR A 1 83 ? 6.295 11.074 0.259 1.00 87.44 83 THR A N 1
ATOM 602 C CA . THR A 1 83 ? 5.926 12.049 1.300 1.00 87.44 83 THR A CA 1
ATOM 603 C C . THR A 1 83 ? 4.421 12.103 1.574 1.00 87.44 83 THR A C 1
ATOM 605 O O . THR A 1 83 ? 4.012 12.668 2.593 1.00 87.44 83 THR A O 1
ATOM 608 N N . ASP A 1 84 ? 3.587 11.526 0.702 1.00 83.38 84 ASP A N 1
ATOM 609 C CA . ASP A 1 84 ? 2.159 11.353 0.954 1.00 83.38 84 ASP A CA 1
ATOM 610 C C . ASP A 1 84 ? 1.924 10.094 1.814 1.00 83.38 84 ASP A C 1
ATOM 612 O O . ASP A 1 84 ? 2.133 8.978 1.342 1.00 83.38 84 ASP A O 1
ATOM 616 N N . PRO A 1 85 ? 1.427 10.221 3.060 1.00 69.75 85 PRO A N 1
ATOM 617 C CA . PRO A 1 85 ? 1.141 9.065 3.917 1.00 69.75 85 PRO A CA 1
ATOM 618 C C . PRO A 1 85 ? 0.003 8.171 3.386 1.00 69.75 85 PRO A C 1
ATOM 620 O O . PRO A 1 85 ? -0.278 7.115 3.949 1.00 69.75 85 PRO A O 1
ATOM 623 N N . GLY A 1 86 ? -0.716 8.611 2.350 1.00 75.00 86 GLY A N 1
ATOM 624 C CA . GLY A 1 86 ? -1.705 7.833 1.611 1.00 75.00 86 GLY A CA 1
ATOM 625 C C . GLY A 1 86 ? -1.242 7.441 0.210 1.00 75.00 86 GLY A C 1
ATOM 626 O O . GLY A 1 86 ? -2.101 7.127 -0.612 1.00 75.00 86 GLY A O 1
ATOM 627 N N . VAL A 1 87 ? 0.062 7.487 -0.082 1.00 87.69 87 VAL A N 1
ATOM 628 C CA . VAL A 1 87 ? 0.611 7.094 -1.384 1.00 87.69 87 VAL A CA 1
ATOM 629 C C . VAL A 1 87 ? 0.285 5.637 -1.694 1.00 87.69 87 VAL A C 1
ATOM 631 O O . VAL A 1 87 ? 0.333 4.781 -0.814 1.00 87.69 87 VAL A O 1
ATOM 634 N N . ASP A 1 88 ? -0.034 5.346 -2.950 1.00 90.62 88 ASP A N 1
ATOM 635 C CA . ASP A 1 88 ? -0.040 3.981 -3.468 1.00 90.62 88 ASP A CA 1
ATOM 636 C C . ASP A 1 88 ? 1.413 3.526 -3.681 1.00 90.62 88 ASP A C 1
ATOM 638 O O . ASP A 1 88 ? 2.119 4.055 -4.540 1.00 90.62 88 ASP A O 1
ATOM 642 N N . ASN A 1 89 ? 1.865 2.554 -2.885 1.00 93.19 89 ASN A N 1
ATOM 643 C CA . ASN A 1 89 ? 3.231 2.035 -2.926 1.00 93.19 89 ASN A CA 1
ATOM 644 C C . ASN A 1 89 ? 3.405 0.806 -3.845 1.00 93.19 89 ASN A C 1
ATOM 646 O O . ASN A 1 89 ? 4.343 0.031 -3.657 1.00 93.19 89 ASN A O 1
ATOM 650 N N . SER A 1 90 ? 2.527 0.614 -4.837 1.00 94.12 90 SER A N 1
ATOM 651 C CA . SER A 1 90 ? 2.662 -0.424 -5.878 1.00 94.12 90 SER A CA 1
ATOM 652 C C . SER A 1 90 ? 3.616 -0.055 -7.021 1.00 94.12 90 SER A C 1
ATOM 654 O O . SER A 1 90 ? 3.743 -0.807 -7.989 1.00 94.12 90 SER A O 1
ATOM 656 N N . VAL A 1 91 ? 4.292 1.093 -6.927 1.00 95.56 91 VAL A N 1
ATOM 657 C CA . VAL A 1 91 ? 5.267 1.559 -7.917 1.00 95.56 91 VAL A CA 1
ATOM 658 C C . VAL A 1 91 ? 6.624 1.759 -7.256 1.00 95.56 91 VAL A C 1
ATOM 660 O O . VAL A 1 91 ? 6.733 2.491 -6.274 1.00 95.56 91 VAL A O 1
ATOM 663 N N . ILE A 1 92 ? 7.663 1.163 -7.839 1.00 96.81 92 ILE A N 1
ATOM 664 C CA . ILE A 1 92 ? 9.065 1.392 -7.470 1.00 96.81 92 ILE A CA 1
ATOM 665 C C . ILE A 1 92 ? 9.803 1.888 -8.703 1.00 96.81 92 ILE A C 1
ATOM 667 O O . ILE A 1 92 ? 9.686 1.292 -9.768 1.00 96.81 92 ILE A O 1
ATOM 671 N N . CYS A 1 93 ? 10.576 2.961 -8.558 1.00 98.06 93 CYS A N 1
ATOM 672 C CA . CYS A 1 93 ? 11.323 3.582 -9.644 1.00 98.06 93 CYS A CA 1
ATOM 673 C C . CYS A 1 93 ? 12.799 3.722 -9.283 1.00 98.06 93 CYS A C 1
ATOM 675 O O . CYS A 1 93 ? 13.111 4.248 -8.220 1.00 98.06 93 CYS A O 1
ATOM 677 N N . ALA A 1 94 ? 13.695 3.332 -10.190 1.00 98.19 94 ALA A N 1
ATOM 678 C CA . ALA A 1 94 ? 15.136 3.539 -10.079 1.00 98.19 94 ALA A CA 1
ATOM 679 C C . ALA A 1 94 ? 15.612 4.630 -11.058 1.00 98.19 94 ALA A C 1
ATOM 681 O O . ALA A 1 94 ? 15.246 4.578 -12.238 1.00 98.19 94 ALA A O 1
ATOM 682 N N . PRO A 1 95 ? 16.415 5.609 -10.608 1.00 98.06 95 PRO A N 1
ATOM 683 C CA . PRO A 1 95 ? 16.915 6.668 -11.468 1.00 98.06 95 PRO A CA 1
ATOM 684 C C . PRO A 1 95 ? 18.068 6.164 -12.336 1.00 98.06 95 PRO A C 1
ATOM 686 O O . PRO A 1 95 ? 18.881 5.344 -11.910 1.00 98.06 95 PRO A O 1
ATOM 689 N N . PHE A 1 96 ? 18.174 6.708 -13.542 1.00 96.88 96 PHE A N 1
ATOM 690 C CA . PHE A 1 96 ? 19.327 6.526 -14.414 1.00 96.88 96 PHE A CA 1
ATOM 691 C C . PHE A 1 96 ? 19.467 7.715 -15.367 1.00 96.88 96 PHE A C 1
ATOM 693 O O . PHE A 1 96 ? 18.524 8.480 -15.569 1.00 96.88 96 PHE A O 1
ATOM 700 N N . ALA A 1 97 ? 20.649 7.869 -15.954 1.00 96.00 97 ALA A N 1
ATOM 701 C CA . ALA A 1 97 ? 20.906 8.854 -16.994 1.00 96.00 97 ALA A CA 1
ATOM 702 C C . ALA A 1 97 ? 21.187 8.131 -18.313 1.00 96.00 97 ALA A C 1
ATOM 704 O O . ALA A 1 97 ? 21.738 7.034 -18.305 1.00 96.00 97 ALA A O 1
ATOM 705 N N . LEU A 1 98 ? 20.798 8.746 -19.427 1.00 94.31 98 LEU A N 1
ATOM 706 C CA . LEU A 1 98 ? 21.138 8.287 -20.771 1.00 94.31 98 LEU A CA 1
ATOM 707 C C . LEU A 1 98 ? 22.038 9.306 -21.460 1.00 94.31 98 LEU A C 1
ATOM 709 O O . LEU A 1 98 ? 21.661 10.472 -21.602 1.00 94.31 98 LEU A O 1
ATOM 713 N N . ASP A 1 99 ? 23.176 8.843 -21.966 1.00 94.75 99 ASP A N 1
ATOM 714 C CA . ASP A 1 99 ? 24.041 9.581 -22.880 1.00 94.75 99 ASP A CA 1
ATOM 715 C C . ASP A 1 99 ? 23.708 9.298 -24.358 1.00 94.75 99 ASP A C 1
ATOM 717 O O . ASP A 1 99 ? 22.991 8.366 -24.733 1.00 94.75 99 ASP A O 1
ATOM 721 N N . VAL A 1 100 ? 24.243 10.133 -25.257 1.00 93.38 100 VAL A N 1
ATOM 722 C CA . VAL A 1 100 ? 24.041 9.967 -26.706 1.00 93.38 100 VAL A CA 1
ATOM 723 C C . VAL A 1 100 ? 24.583 8.616 -27.176 1.00 93.38 100 VAL A C 1
ATOM 725 O O . VAL A 1 100 ? 25.786 8.367 -27.125 1.00 93.38 100 VAL A O 1
ATOM 728 N N . GLY A 1 101 ? 23.702 7.792 -27.745 1.00 88.38 101 GLY A N 1
ATOM 729 C CA . GLY A 1 101 ? 24.065 6.489 -28.311 1.00 88.38 101 GLY A CA 1
ATOM 730 C C . GLY A 1 101 ? 24.274 5.392 -27.267 1.00 88.38 101 GLY A C 1
ATOM 731 O O . GLY A 1 101 ? 24.665 4.285 -27.636 1.00 88.38 101 GLY A O 1
ATOM 732 N N . GLU A 1 102 ? 24.010 5.683 -25.993 1.00 91.75 102 GLU A N 1
ATOM 733 C CA . GLU A 1 102 ? 23.968 4.687 -24.934 1.00 91.75 102 GLU A CA 1
ATOM 734 C C . GLU A 1 102 ? 22.733 3.790 -25.078 1.00 91.75 102 GLU A C 1
ATOM 736 O O . GLU A 1 102 ? 21.690 4.183 -25.606 1.00 91.75 102 GLU A O 1
ATOM 741 N N . THR A 1 103 ? 22.860 2.548 -24.627 1.00 90.31 103 THR A N 1
ATOM 742 C CA . THR A 1 103 ? 21.733 1.637 -24.436 1.00 90.31 103 THR A CA 1
ATOM 743 C C . THR A 1 103 ? 21.793 1.171 -23.005 1.00 90.31 103 THR A C 1
ATOM 745 O O . THR A 1 103 ? 22.767 0.506 -22.654 1.00 90.31 103 THR A O 1
ATOM 748 N N . GLU A 1 104 ? 20.756 1.479 -22.224 1.00 92.00 104 GLU A N 1
ATOM 749 C CA . GLU A 1 104 ? 20.668 0.948 -20.872 1.00 92.00 104 GLU A CA 1
ATOM 750 C C . GLU A 1 104 ? 19.826 -0.313 -20.742 1.00 92.00 104 GLU A C 1
ATOM 752 O O . GLU A 1 104 ? 18.842 -0.531 -21.457 1.00 92.00 104 GLU A O 1
ATOM 757 N N . SER A 1 105 ? 20.231 -1.162 -19.800 1.00 92.31 105 SER A N 1
ATOM 758 C CA . SER A 1 105 ? 19.576 -2.435 -19.537 1.00 92.31 105 SER A CA 1
ATOM 759 C C . SER A 1 105 ? 19.373 -2.678 -18.048 1.00 92.31 105 SER A C 1
ATOM 761 O O . SER A 1 105 ? 20.295 -2.599 -17.246 1.00 92.31 105 SER A O 1
ATOM 763 N N . PHE A 1 106 ? 18.148 -3.060 -17.700 1.00 94.88 106 PHE A N 1
ATOM 764 C CA . PHE A 1 106 ? 17.774 -3.460 -16.350 1.00 94.88 106 PHE A CA 1
ATOM 765 C C . PHE A 1 106 ? 17.562 -4.970 -16.292 1.00 94.88 106 PHE A C 1
ATOM 767 O O . PHE A 1 106 ? 17.060 -5.575 -17.248 1.00 94.88 106 PHE A O 1
ATOM 774 N N . SER A 1 107 ? 17.925 -5.558 -15.156 1.00 95.44 107 SER A N 1
ATOM 775 C CA . SER A 1 107 ? 17.539 -6.916 -14.766 1.00 95.44 107 SER A CA 1
ATOM 776 C C . SER A 1 107 ? 16.764 -6.834 -13.457 1.00 95.44 107 SER A C 1
ATOM 778 O O . SER A 1 107 ? 17.291 -6.324 -12.465 1.00 95.44 107 SER A O 1
ATOM 780 N N . VAL A 1 108 ? 15.516 -7.293 -13.468 1.00 96.62 108 VAL A N 1
ATOM 781 C CA . VAL A 1 108 ? 14.628 -7.232 -12.304 1.00 96.62 108 VAL A CA 1
ATOM 782 C C . VAL A 1 108 ? 14.166 -8.638 -11.957 1.00 96.62 108 VAL A C 1
ATOM 784 O O . VAL A 1 108 ? 13.586 -9.320 -12.798 1.00 96.62 108 VAL A O 1
ATOM 787 N N . ASP A 1 109 ? 14.399 -9.054 -10.719 1.00 96.31 109 ASP A N 1
ATOM 788 C CA . ASP A 1 109 ? 13.937 -10.326 -10.175 1.00 96.31 109 ASP A CA 1
ATOM 789 C C . ASP A 1 109 ? 12.859 -10.068 -9.124 1.00 96.31 109 ASP A C 1
ATOM 791 O O . ASP A 1 109 ? 13.111 -9.376 -8.137 1.00 96.31 109 ASP A O 1
ATOM 795 N N . ASN A 1 110 ? 11.661 -10.611 -9.331 1.00 95.50 110 ASN A N 1
ATOM 796 C CA . ASN A 1 110 ? 10.615 -10.560 -8.313 1.00 95.50 110 ASN A CA 1
ATOM 797 C C . ASN A 1 110 ? 10.550 -11.856 -7.528 1.00 95.50 110 ASN A C 1
ATOM 799 O O . ASN A 1 110 ? 10.744 -12.939 -8.074 1.00 95.50 110 ASN A O 1
ATOM 803 N N . THR A 1 111 ? 10.173 -11.752 -6.261 1.00 94.50 111 THR A N 1
ATOM 804 C CA . THR A 1 111 ? 9.768 -12.919 -5.478 1.00 94.50 111 THR A CA 1
ATOM 805 C C . THR A 1 111 ? 8.251 -12.887 -5.312 1.00 94.50 111 THR A C 1
ATOM 807 O O . THR A 1 111 ? 7.726 -11.878 -4.833 1.00 94.50 111 THR A O 1
ATOM 810 N N . PRO A 1 112 ? 7.529 -13.937 -5.749 1.00 92.88 112 PRO A N 1
ATOM 811 C CA . PRO A 1 112 ? 6.092 -14.028 -5.531 1.00 92.88 112 PRO A CA 1
ATOM 812 C C . PRO A 1 112 ? 5.771 -14.255 -4.045 1.00 92.88 112 PRO A C 1
ATOM 814 O O . PRO A 1 112 ? 6.631 -14.737 -3.304 1.00 92.88 112 PRO A O 1
ATOM 817 N N . PRO A 1 113 ? 4.524 -13.996 -3.617 1.00 92.31 113 PRO A N 1
ATOM 818 C CA . PRO A 1 113 ? 4.046 -14.408 -2.308 1.00 92.31 113 PRO A CA 1
ATOM 819 C C . PRO A 1 113 ? 4.244 -15.921 -2.094 1.00 92.31 113 PRO A C 1
ATOM 821 O O . PRO A 1 113 ? 4.152 -16.699 -3.054 1.00 92.31 113 PRO A O 1
ATOM 824 N N . PRO A 1 114 ? 4.456 -16.375 -0.846 1.00 93.69 114 PRO A N 1
ATOM 825 C CA . PRO A 1 114 ? 4.361 -15.605 0.396 1.00 93.69 114 PRO A CA 1
ATOM 826 C C . PRO A 1 114 ? 5.655 -14.865 0.783 1.00 93.69 114 PRO A C 1
ATOM 828 O O . PRO A 1 114 ? 6.756 -15.342 0.517 1.00 93.69 114 PRO A O 1
ATOM 831 N N . GLY A 1 115 ? 5.511 -13.761 1.521 1.00 88.19 115 GLY A N 1
ATOM 832 C CA . GLY A 1 115 ? 6.595 -13.138 2.289 1.00 88.19 115 GLY A CA 1
ATOM 833 C C . GLY A 1 115 ? 7.157 -11.814 1.759 1.00 88.19 115 GLY A C 1
ATOM 834 O O . GLY A 1 115 ? 8.032 -11.259 2.418 1.00 88.19 115 GLY A O 1
ATOM 835 N N . GLY A 1 116 ? 6.694 -11.313 0.609 1.00 91.88 116 GLY A N 1
ATOM 836 C CA . GLY A 1 116 ? 7.143 -10.035 0.040 1.00 91.88 116 GLY A CA 1
ATOM 837 C C . GLY A 1 116 ? 6.499 -8.803 0.681 1.00 91.88 116 GLY A C 1
ATOM 838 O O . GLY A 1 116 ? 6.041 -8.845 1.822 1.00 91.88 116 GLY A O 1
ATOM 839 N N . ASP A 1 117 ? 6.458 -7.699 -0.060 1.00 94.19 117 ASP A N 1
ATOM 840 C CA . ASP A 1 117 ? 6.192 -6.377 0.507 1.00 94.19 117 ASP A CA 1
ATOM 841 C C . ASP A 1 117 ? 4.717 -6.167 0.885 1.00 94.19 117 ASP A C 1
ATOM 843 O O . ASP A 1 117 ? 3.793 -6.567 0.168 1.00 94.19 117 ASP A O 1
ATOM 847 N N . ALA A 1 118 ? 4.502 -5.471 1.997 1.00 95.50 118 ALA A N 1
ATOM 848 C CA . ALA A 1 118 ? 3.217 -4.926 2.396 1.00 95.50 118 ALA A CA 1
ATOM 849 C C . ALA A 1 118 ? 2.845 -3.685 1.560 1.00 95.50 118 ALA A C 1
ATOM 851 O O . ALA A 1 118 ? 3.687 -3.003 0.959 1.00 95.50 118 ALA A O 1
ATOM 852 N N . ARG A 1 119 ? 1.550 -3.380 1.538 1.00 95.81 119 ARG A N 1
ATOM 853 C CA . ARG A 1 119 ? 0.949 -2.241 0.851 1.00 95.81 119 ARG A CA 1
ATOM 854 C C . ARG A 1 119 ? 0.277 -1.277 1.821 1.00 95.81 119 ARG A C 1
ATOM 856 O O . ARG A 1 119 ? -0.306 -1.676 2.830 1.00 95.81 119 ARG A O 1
ATOM 863 N N . THR A 1 120 ? 0.361 0.007 1.504 1.00 95.62 120 THR A N 1
ATOM 864 C CA . THR A 1 120 ? -0.161 1.100 2.332 1.00 95.62 120 THR A CA 1
ATOM 865 C C . THR A 1 120 ? -1.688 1.172 2.300 1.00 95.62 120 THR A C 1
ATOM 867 O O . THR A 1 120 ? -2.353 0.632 1.417 1.00 95.62 120 THR A O 1
ATOM 870 N N . ILE A 1 121 ? -2.267 1.956 3.216 1.00 95.75 121 ILE A N 1
ATOM 871 C CA . ILE A 1 121 ? -3.680 2.374 3.147 1.00 95.75 121 ILE A CA 1
ATOM 872 C C . ILE A 1 121 ? -4.021 2.990 1.774 1.00 95.75 121 ILE A C 1
ATOM 874 O O . ILE A 1 121 ? -5.136 2.824 1.279 1.00 95.75 121 ILE A O 1
ATOM 878 N N . GLY A 1 122 ? -3.074 3.717 1.173 1.00 94.00 122 GLY A N 1
ATOM 879 C CA . GLY A 1 122 ? -3.213 4.333 -0.145 1.00 94.00 122 GLY A CA 1
ATOM 880 C C . GLY A 1 122 ? -3.497 3.325 -1.248 1.00 94.00 122 GLY A C 1
ATOM 881 O O . GLY A 1 122 ? -4.485 3.473 -1.966 1.00 94.00 122 GLY A O 1
ATOM 882 N N . PHE A 1 123 ? -2.680 2.270 -1.314 1.00 94.88 123 PHE A N 1
ATOM 883 C CA . PHE A 1 123 ? -2.883 1.146 -2.227 1.00 94.88 123 PHE A CA 1
ATOM 884 C C . PHE A 1 123 ? -4.273 0.536 -2.038 1.00 94.88 123 PHE A C 1
ATOM 886 O O . PHE A 1 123 ? -5.076 0.514 -2.965 1.00 94.88 123 PHE A O 1
ATOM 893 N N . TRP A 1 124 ? -4.616 0.124 -0.817 1.00 95.69 124 TRP A N 1
ATOM 894 C CA . TRP A 1 124 ? -5.878 -0.574 -0.559 1.00 95.69 124 TRP A CA 1
ATOM 895 C C . TRP A 1 124 ? -7.113 0.249 -0.947 1.00 95.69 124 TRP A C 1
ATOM 897 O O . TRP A 1 124 ? -8.104 -0.293 -1.426 1.00 95.69 124 TRP A O 1
ATOM 907 N N . LYS A 1 125 ? -7.049 1.576 -0.813 1.00 92.94 125 LYS A N 1
ATOM 908 C CA . LYS A 1 125 ? -8.126 2.473 -1.255 1.00 92.94 125 LYS A CA 1
ATOM 909 C C . LYS A 1 125 ? -8.153 2.739 -2.761 1.00 92.94 125 LYS A C 1
ATOM 911 O O . LYS A 1 125 ? -9.163 3.245 -3.240 1.00 92.94 125 LYS A O 1
ATOM 916 N N . ASN A 1 126 ? -7.055 2.499 -3.471 1.00 91.62 126 ASN A N 1
ATOM 917 C CA . ASN A 1 126 ? -6.939 2.714 -4.913 1.00 91.62 126 ASN A CA 1
ATOM 918 C C . ASN A 1 126 ? -7.268 1.441 -5.718 1.00 91.62 126 ASN A C 1
ATOM 920 O O . ASN A 1 126 ? -7.740 1.535 -6.846 1.00 91.62 126 ASN A O 1
ATOM 924 N N . TRP A 1 127 ? -7.063 0.263 -5.126 1.00 93.50 127 TRP A N 1
ATOM 925 C CA . TRP A 1 127 ? -7.263 -1.049 -5.748 1.00 93.50 127 TRP A CA 1
ATOM 926 C C . TRP A 1 127 ? -8.556 -1.701 -5.255 1.00 93.50 127 TRP A C 1
ATOM 928 O O . TRP A 1 127 ? -8.544 -2.639 -4.460 1.00 93.50 127 TRP A O 1
ATOM 938 N N . THR A 1 128 ? -9.690 -1.135 -5.667 1.00 92.38 128 THR A N 1
ATOM 939 C CA . THR A 1 128 ? -11.013 -1.463 -5.128 1.00 92.38 128 THR A CA 1
ATOM 940 C C . THR A 1 128 ? -12.114 -1.333 -6.180 1.00 92.38 128 THR A C 1
ATOM 942 O O . THR A 1 128 ? -12.066 -0.448 -7.034 1.00 92.38 128 THR A O 1
ATOM 945 N N . SER A 1 129 ? -13.152 -2.170 -6.088 1.00 91.31 129 SER A N 1
ATOM 946 C CA . SER A 1 129 ? -14.301 -2.119 -7.001 1.00 91.31 129 SER A CA 1
ATOM 947 C C . SER A 1 129 ? -15.353 -1.054 -6.653 1.00 91.31 129 SER A C 1
ATOM 949 O O . SER A 1 129 ? -16.177 -0.692 -7.498 1.00 91.31 129 SER A O 1
ATOM 951 N N . CYS A 1 130 ? -15.374 -0.560 -5.409 1.00 90.50 130 CYS A N 1
ATOM 952 C CA . CYS A 1 130 ? -16.591 0.030 -4.843 1.00 90.50 130 CYS A CA 1
ATOM 953 C C . CYS A 1 130 ? -16.598 1.557 -4.693 1.00 90.50 130 CYS A C 1
ATOM 955 O O . CYS A 1 130 ? -17.648 2.120 -4.377 1.00 90.50 130 CYS A O 1
ATOM 957 N N . ASP A 1 131 ? -15.477 2.250 -4.912 1.00 83.38 131 ASP A N 1
ATOM 958 C CA . ASP A 1 131 ? -15.413 3.706 -4.724 1.00 83.38 131 ASP A CA 1
ATOM 959 C C . ASP A 1 131 ? -15.450 4.525 -6.024 1.00 83.38 131 ASP A C 1
ATOM 961 O O . ASP A 1 131 ? -15.550 5.756 -5.969 1.00 83.38 131 ASP A O 1
ATOM 965 N N . GLY A 1 132 ? -15.392 3.848 -7.178 1.00 65.50 132 GLY A N 1
ATOM 966 C CA . GLY A 1 132 ? -15.412 4.450 -8.513 1.00 65.50 132 GLY A CA 1
ATOM 967 C C . GLY A 1 132 ? -14.227 5.373 -8.822 1.00 65.50 132 GLY A C 1
ATOM 968 O O . GLY A 1 132 ? -14.225 6.005 -9.877 1.00 65.50 132 GLY A O 1
ATOM 969 N N . ASN A 1 133 ? -13.249 5.479 -7.915 1.00 66.31 133 ASN A N 1
ATOM 970 C CA . ASN A 1 133 ? -12.019 6.249 -8.093 1.00 66.31 133 ASN A CA 1
ATOM 971 C C . ASN A 1 133 ? -10.824 5.326 -8.365 1.00 66.31 133 ASN A C 1
ATOM 973 O O . ASN A 1 133 ? -9.871 5.765 -9.007 1.00 66.31 133 ASN A O 1
ATOM 977 N N . GLY A 1 134 ? -10.890 4.067 -7.921 1.00 59.22 134 GLY A N 1
ATOM 978 C CA . GLY A 1 134 ? -9.969 3.012 -8.326 1.00 59.22 134 GLY A CA 1
ATOM 979 C C . GLY A 1 134 ? -10.229 2.577 -9.767 1.00 59.22 134 GLY A C 1
ATOM 980 O O . GLY A 1 134 ? -11.120 1.779 -10.031 1.00 59.22 134 GLY A O 1
ATOM 981 N N . ASN A 1 135 ? -9.456 3.092 -10.725 1.00 58.50 135 ASN A N 1
ATOM 982 C CA . ASN A 1 135 ? -9.419 2.558 -12.098 1.00 58.50 135 ASN A CA 1
ATOM 983 C C . ASN A 1 135 ? -8.507 1.318 -12.194 1.00 58.50 135 ASN A C 1
ATOM 985 O O . ASN A 1 135 ? -7.857 1.113 -13.216 1.00 58.50 135 ASN A O 1
ATOM 989 N N . GLN A 1 136 ? -8.409 0.550 -11.110 1.00 80.12 136 GLN A N 1
ATOM 990 C CA . GLN A 1 136 ? -7.517 -0.594 -10.953 1.00 80.12 136 GLN A CA 1
ATOM 991 C C . GLN A 1 136 ? -8.322 -1.844 -10.581 1.00 80.12 136 GLN A C 1
ATOM 993 O O . GLN A 1 136 ? -9.536 -1.772 -10.374 1.00 80.12 136 GLN A O 1
ATOM 998 N N . ASP A 1 137 ? -7.649 -2.989 -10.504 1.00 89.12 137 ASP A N 1
ATOM 999 C CA . ASP A 1 137 ? -8.276 -4.256 -10.131 1.00 89.12 137 ASP A CA 1
ATOM 1000 C C . ASP A 1 137 ? -8.833 -4.233 -8.695 1.00 89.12 137 ASP A C 1
ATOM 1002 O O . ASP A 1 137 ? -8.380 -3.483 -7.826 1.00 89.12 137 ASP A O 1
ATOM 1006 N N . ALA A 1 138 ? -9.821 -5.093 -8.436 1.00 93.19 138 ALA A N 1
ATOM 1007 C CA . ALA A 1 138 ? -10.561 -5.188 -7.175 1.00 93.19 138 ALA A CA 1
ATOM 1008 C C . ALA A 1 138 ? -9.792 -5.948 -6.069 1.00 93.19 138 ALA A C 1
ATOM 1010 O O . ALA A 1 138 ? -10.330 -6.844 -5.425 1.00 93.19 138 ALA A O 1
ATOM 1011 N N . VAL A 1 139 ? -8.521 -5.602 -5.848 1.00 95.31 139 VAL A N 1
ATOM 1012 C CA . VAL A 1 139 ? -7.619 -6.340 -4.941 1.00 95.31 139 VAL A CA 1
ATOM 1013 C C . VAL A 1 139 ? -8.078 -6.253 -3.486 1.00 95.31 139 VAL A C 1
ATOM 1015 O O . VAL A 1 139 ? -8.014 -7.239 -2.761 1.00 95.31 139 VAL A O 1
ATOM 1018 N N . LEU A 1 140 ? -8.584 -5.099 -3.041 1.00 96.19 140 LEU A N 1
ATOM 1019 C CA . LEU A 1 140 ? -9.181 -4.972 -1.711 1.00 96.19 140 LEU A CA 1
ATOM 1020 C C . LEU A 1 140 ? -10.337 -5.962 -1.530 1.00 96.19 140 LEU A C 1
ATOM 1022 O O . LEU A 1 140 ? -10.413 -6.616 -0.497 1.00 96.19 140 LEU A O 1
ATOM 1026 N N . ASP A 1 141 ? -11.213 -6.079 -2.526 1.00 95.00 141 ASP A N 1
ATOM 1027 C CA . ASP A 1 141 ? -12.382 -6.954 -2.488 1.00 95.00 141 ASP A CA 1
ATOM 1028 C C . ASP A 1 141 ? -11.981 -8.434 -2.362 1.00 95.00 141 ASP A C 1
ATOM 1030 O O . ASP A 1 141 ? -12.555 -9.157 -1.547 1.00 95.00 141 ASP A O 1
ATOM 1034 N N . ASP A 1 142 ? -10.958 -8.863 -3.107 1.00 96.12 142 ASP A N 1
ATOM 1035 C CA . ASP A 1 142 ? -10.431 -10.237 -3.082 1.00 96.12 142 ASP A CA 1
ATOM 1036 C C . ASP A 1 142 ? -9.751 -10.600 -1.749 1.00 96.12 142 ASP A C 1
ATOM 1038 O O . ASP A 1 142 ? -9.617 -11.778 -1.403 1.00 96.12 142 ASP A O 1
ATOM 1042 N N . ASN A 1 143 ? -9.345 -9.587 -0.983 1.00 97.88 143 ASN A N 1
ATOM 1043 C CA . ASN A 1 143 ? -8.664 -9.722 0.300 1.00 97.88 143 ASN A CA 1
ATOM 1044 C C . ASN A 1 143 ? -9.594 -9.568 1.511 1.00 97.88 143 ASN A C 1
ATOM 1046 O O . ASN A 1 143 ? -9.121 -9.614 2.649 1.00 97.88 143 ASN A O 1
ATOM 1050 N N . LEU A 1 144 ? -10.902 -9.424 1.293 1.00 97.75 144 LEU A N 1
ATOM 1051 C CA . LEU A 1 144 ? -11.921 -9.481 2.338 1.00 97.75 144 LEU A CA 1
ATOM 1052 C C . LEU A 1 144 ? -12.475 -10.919 2.484 1.00 97.75 144 LEU A C 1
ATOM 1054 O O . LEU A 1 144 ? -12.533 -11.670 1.510 1.00 97.75 144 LEU A O 1
ATOM 1058 N N . PRO A 1 145 ? -12.921 -11.330 3.688 1.00 98.38 145 PRO A N 1
ATOM 1059 C CA . PRO A 1 145 ? -13.067 -10.519 4.893 1.00 98.38 145 PRO A CA 1
ATOM 1060 C C . PRO A 1 145 ? -11.772 -10.337 5.698 1.00 98.38 145 PRO A C 1
ATOM 1062 O O . PRO A 1 145 ? -10.889 -11.192 5.680 1.00 98.38 145 PRO A O 1
ATOM 1065 N N . ALA A 1 146 ? -11.695 -9.242 6.457 1.00 98.38 146 ALA A N 1
ATOM 1066 C CA . ALA A 1 146 ? -10.587 -8.939 7.365 1.00 98.38 146 ALA A CA 1
ATOM 1067 C C . ALA A 1 146 ? -11.112 -8.613 8.777 1.00 98.38 146 ALA A C 1
ATOM 1069 O O . ALA A 1 146 ? -12.069 -7.841 8.901 1.00 98.38 146 ALA A O 1
ATOM 1070 N N . PRO A 1 147 ? -10.527 -9.173 9.851 1.00 98.31 147 PRO A N 1
ATOM 1071 C CA . PRO A 1 147 ? -10.974 -8.885 11.209 1.00 98.31 147 PRO A CA 1
ATOM 1072 C C . PRO A 1 147 ? -10.614 -7.447 11.612 1.00 98.31 147 PRO A C 1
ATOM 1074 O O . PRO A 1 147 ? -9.607 -6.894 11.179 1.00 98.31 147 PRO A O 1
ATOM 1077 N N . LEU A 1 148 ? -11.392 -6.840 12.511 1.00 98.31 148 LEU A N 1
ATOM 1078 C CA . LEU A 1 148 ? -11.067 -5.538 13.101 1.00 98.31 148 LEU A CA 1
ATOM 1079 C C . LEU A 1 148 ? -11.719 -5.365 14.478 1.00 98.31 148 LEU A C 1
ATOM 1081 O O . LEU A 1 148 ? -12.916 -5.106 14.599 1.00 98.31 148 LEU A O 1
ATOM 1085 N N . GLY A 1 149 ? -10.932 -5.501 15.546 1.00 97.12 149 GLY A N 1
ATOM 1086 C CA . GLY A 1 149 ? -11.480 -5.593 16.902 1.00 97.12 149 GLY A CA 1
ATOM 1087 C C . GLY A 1 149 ? -12.481 -6.748 17.016 1.00 97.12 149 GLY A C 1
ATOM 1088 O O . GLY A 1 149 ? -12.102 -7.902 16.840 1.00 97.12 149 GLY A O 1
ATOM 1089 N N . SER A 1 150 ? -13.749 -6.424 17.292 1.00 97.25 150 SER A N 1
ATOM 1090 C CA . SER A 1 150 ? -14.868 -7.383 17.350 1.00 97.25 150 SER A CA 1
ATOM 1091 C C . SER A 1 150 ? -15.691 -7.472 16.056 1.00 97.25 150 SER A C 1
ATOM 1093 O O . SER A 1 150 ? -16.725 -8.138 16.039 1.00 97.25 150 SER A O 1
ATOM 1095 N N . MET A 1 151 ? -15.281 -6.771 14.998 1.00 97.50 151 MET A N 1
ATOM 1096 C CA . MET A 1 151 ? -15.946 -6.765 13.696 1.00 97.50 151 MET A CA 1
ATOM 1097 C C . MET A 1 151 ? -15.237 -7.702 12.715 1.00 97.50 151 MET A C 1
ATOM 1099 O O . MET A 1 151 ? -14.018 -7.842 12.774 1.00 97.50 151 MET A O 1
ATOM 1103 N N . ASP A 1 152 ? -15.991 -8.229 11.753 1.00 97.69 152 ASP A N 1
ATOM 1104 C CA . ASP A 1 152 ? -15.453 -8.758 10.500 1.00 97.69 152 ASP A CA 1
ATOM 1105 C C . ASP A 1 152 ? -15.815 -7.774 9.387 1.00 97.69 152 ASP A C 1
ATOM 1107 O O . ASP A 1 152 ? -16.993 -7.493 9.144 1.00 97.69 152 ASP A O 1
ATOM 1111 N N . ILE A 1 153 ? -14.808 -7.212 8.728 1.00 98.31 153 ILE A N 1
ATOM 1112 C CA . ILE A 1 153 ? -15.000 -6.309 7.598 1.00 98.31 153 ILE A CA 1
ATOM 1113 C C . ILE A 1 153 ? -15.176 -7.172 6.360 1.00 98.31 153 ILE A C 1
ATOM 1115 O O . ILE A 1 153 ? -14.249 -7.864 5.959 1.00 98.31 153 ILE A O 1
ATOM 1119 N N . ILE A 1 154 ? -16.377 -7.160 5.787 1.00 97.50 154 ILE A N 1
ATOM 1120 C CA . ILE A 1 154 ? -16.749 -8.002 4.638 1.00 97.50 154 ILE A CA 1
ATOM 1121 C C . ILE A 1 154 ? -17.035 -7.133 3.413 1.00 97.50 154 ILE A C 1
ATOM 1123 O O . ILE A 1 154 ? -16.695 -7.493 2.291 1.00 97.50 154 ILE A O 1
ATOM 1127 N N . ASP A 1 155 ? -17.662 -5.979 3.635 1.00 96.44 155 ASP A N 1
ATOM 1128 C CA . ASP A 1 155 ? -18.117 -5.108 2.565 1.00 96.44 155 ASP A CA 1
ATOM 1129 C C . ASP A 1 155 ? -17.029 -4.110 2.167 1.00 96.44 155 ASP A C 1
ATOM 1131 O O . ASP A 1 155 ? -16.516 -3.349 2.993 1.00 96.44 155 ASP A O 1
ATOM 1135 N N . CYS A 1 156 ? -16.735 -4.057 0.870 1.00 95.88 156 CYS A N 1
ATOM 1136 C CA . CYS A 1 156 ? -15.768 -3.125 0.302 1.00 95.88 156 CYS A CA 1
ATOM 1137 C C . CYS A 1 156 ? -16.015 -1.657 0.716 1.00 95.88 156 CYS A C 1
ATOM 1139 O O . CYS A 1 156 ? -15.064 -1.009 1.165 1.00 95.88 156 CYS A O 1
ATOM 1141 N N . PRO A 1 157 ? -17.253 -1.108 0.665 1.00 96.44 157 PRO A N 1
ATOM 1142 C CA . PRO A 1 157 ? -17.460 0.283 1.058 1.00 96.44 157 PRO A CA 1
ATOM 1143 C C . PRO A 1 157 ? -17.098 0.571 2.515 1.00 96.44 157 PRO A C 1
ATOM 1145 O O . PRO A 1 157 ? -16.511 1.611 2.812 1.00 96.44 157 PRO A O 1
ATOM 1148 N N . VAL A 1 158 ? -17.385 -0.383 3.406 1.00 97.88 158 VAL A N 1
ATOM 1149 C CA . VAL A 1 158 ? -17.022 -0.307 4.824 1.00 97.88 158 VAL A CA 1
ATOM 1150 C C . VAL A 1 158 ? -15.505 -0.285 4.988 1.00 97.88 158 VAL A C 1
ATOM 1152 O O . VAL A 1 158 ? -14.981 0.555 5.720 1.00 97.88 158 VAL A O 1
ATOM 1155 N N . ALA A 1 159 ? -14.789 -1.164 4.283 1.00 97.62 159 ALA A N 1
ATOM 1156 C CA . ALA A 1 159 ? -13.331 -1.190 4.321 1.00 97.62 159 ALA A CA 1
ATOM 1157 C C . ALA A 1 159 ? -12.731 0.145 3.854 1.00 97.62 159 ALA A C 1
ATOM 1159 O O . ALA A 1 159 ? -11.876 0.706 4.541 1.00 97.62 159 ALA A O 1
ATOM 1160 N N . VAL A 1 160 ? -13.219 0.705 2.740 1.00 96.25 160 VAL A N 1
ATOM 1161 C CA . VAL A 1 160 ? -12.737 1.996 2.221 1.00 96.25 160 VAL A CA 1
ATOM 1162 C C . VAL A 1 160 ? -13.011 3.143 3.199 1.00 96.25 160 VAL A C 1
ATOM 1164 O O . VAL A 1 160 ? -12.148 4.010 3.368 1.00 96.25 160 VAL A O 1
ATOM 1167 N N . ASP A 1 161 ? -14.160 3.159 3.878 1.00 97.19 161 ASP A N 1
ATOM 1168 C CA . ASP A 1 161 ? -14.466 4.173 4.894 1.00 97.19 161 ASP A CA 1
ATOM 1169 C C . ASP A 1 161 ? -13.542 4.088 6.108 1.00 97.19 161 ASP A C 1
ATOM 1171 O O . ASP A 1 161 ? -13.009 5.111 6.557 1.00 97.19 161 ASP A O 1
ATOM 1175 N N . LEU A 1 162 ? -13.287 2.877 6.599 1.00 98.06 162 LEU A N 1
ATOM 1176 C CA . LEU A 1 162 ? -12.392 2.648 7.730 1.00 98.06 162 LEU A CA 1
ATOM 1177 C C . LEU A 1 162 ? -10.936 2.972 7.381 1.00 98.06 162 LEU A C 1
ATOM 1179 O O . LEU A 1 162 ? -10.280 3.690 8.139 1.00 98.06 162 LEU A O 1
ATOM 1183 N N . LEU A 1 163 ? -10.456 2.554 6.206 1.00 97.00 163 LEU A N 1
ATOM 1184 C CA . LEU A 1 163 ? -9.149 2.942 5.662 1.00 97.00 163 LEU A CA 1
ATOM 1185 C C . LEU A 1 163 ? -9.045 4.466 5.490 1.00 97.00 163 LEU A C 1
ATOM 1187 O O . LEU A 1 163 ? -8.007 5.070 5.770 1.00 97.00 163 LEU A O 1
ATOM 1191 N N . ASP A 1 164 ? -10.137 5.131 5.098 1.00 95.75 164 ASP A N 1
ATOM 1192 C CA . ASP A 1 164 ? -10.211 6.590 5.063 1.00 95.75 164 ASP A CA 1
ATOM 1193 C C . ASP A 1 164 ? -10.477 7.223 6.438 1.00 95.75 164 ASP A C 1
ATOM 1195 O O . ASP A 1 164 ? -10.646 8.439 6.514 1.00 95.75 164 ASP A O 1
ATOM 1199 N N . LYS A 1 165 ? -10.454 6.480 7.547 1.00 97.25 165 LYS A N 1
ATOM 1200 C CA . LYS A 1 165 ? -10.656 7.018 8.905 1.00 97.25 165 LYS A CA 1
ATOM 1201 C C . LYS A 1 165 ? -11.982 7.787 9.003 1.00 97.25 165 LYS A C 1
ATOM 1203 O O . LYS A 1 165 ? -11.998 8.933 9.473 1.00 97.25 165 LYS A O 1
ATOM 1208 N N . ARG A 1 166 ? -13.072 7.221 8.481 1.00 97.00 166 ARG A N 1
ATOM 1209 C CA . ARG A 1 166 ? -14.422 7.805 8.473 1.00 97.00 166 ARG A CA 1
ATOM 1210 C C . ARG A 1 166 ? -15.406 6.970 9.269 1.00 97.00 166 ARG A C 1
ATOM 1212 O O . ARG A 1 166 ? -15.256 5.760 9.358 1.00 97.00 166 ARG A O 1
ATOM 1219 N N . ASP A 1 167 ? -16.426 7.650 9.789 1.00 97.50 167 ASP A N 1
ATOM 1220 C CA . ASP A 1 167 ? -17.637 6.980 10.264 1.00 97.50 167 ASP A CA 1
ATOM 1221 C C . ASP A 1 167 ? -18.255 6.152 9.124 1.00 97.50 167 ASP A C 1
ATOM 1223 O O . ASP A 1 167 ? -18.363 6.647 8.001 1.00 97.50 167 ASP A O 1
ATOM 1227 N N . ILE A 1 168 ? -18.755 4.962 9.441 1.00 97.25 168 ILE A N 1
ATOM 1228 C CA . ILE A 1 168 ? -19.606 4.164 8.556 1.00 97.25 168 ILE A CA 1
ATOM 1229 C C . ILE A 1 168 ? -21.043 4.647 8.755 1.00 97.25 168 ILE A C 1
ATOM 1231 O O . ILE A 1 168 ? -21.696 4.314 9.746 1.00 97.25 168 ILE A O 1
ATOM 1235 N N . LYS A 1 169 ? -21.560 5.471 7.841 1.00 96.06 169 LYS A N 1
ATOM 1236 C CA . LYS A 1 169 ? -22.941 5.966 7.950 1.00 96.06 169 LYS A CA 1
ATOM 1237 C C . LYS A 1 169 ? -23.908 5.093 7.158 1.00 96.06 169 LYS A C 1
ATOM 1239 O O . LYS A 1 169 ? -24.958 4.726 7.689 1.00 96.06 169 LYS A O 1
ATOM 1244 N N . ASN A 1 170 ? -23.563 4.748 5.922 1.00 95.69 170 ASN A N 1
ATOM 1245 C CA . ASN A 1 170 ? -24.263 3.738 5.142 1.00 95.69 170 ASN A CA 1
ATOM 1246 C C . ASN A 1 170 ? -23.253 2.691 4.649 1.00 95.69 170 ASN A C 1
ATOM 1248 O O . ASN A 1 170 ? -22.485 2.996 3.742 1.00 95.69 170 ASN A O 1
ATOM 1252 N N . PRO A 1 171 ? -23.298 1.445 5.155 1.00 95.56 171 PRO A N 1
ATOM 1253 C CA . PRO A 1 171 ? -22.373 0.378 4.757 1.00 95.56 171 PRO A CA 1
ATOM 1254 C C . PRO A 1 171 ? -22.327 0.062 3.253 1.00 95.56 171 PRO A C 1
ATOM 1256 O O . PRO A 1 171 ? -21.420 -0.624 2.801 1.00 95.56 171 PRO A O 1
ATOM 1259 N N . ALA A 1 172 ? -23.300 0.537 2.470 1.00 95.75 172 ALA A N 1
ATOM 1260 C CA . ALA A 1 172 ? -23.346 0.351 1.022 1.00 95.75 172 ALA A CA 1
ATOM 1261 C C . ALA A 1 172 ? -22.771 1.533 0.214 1.00 95.75 172 ALA A C 1
ATOM 1263 O O . ALA A 1 172 ? -22.803 1.491 -1.015 1.00 95.75 172 ALA A O 1
ATOM 1264 N N . VAL A 1 173 ? -22.320 2.616 0.859 1.00 94.56 173 VAL A N 1
ATOM 1265 C CA . VAL A 1 173 ? -21.904 3.850 0.174 1.00 94.56 173 VAL A CA 1
ATOM 1266 C C . VAL A 1 173 ? -20.574 4.341 0.719 1.00 94.56 173 VAL A C 1
ATOM 1268 O O . VAL A 1 173 ? -20.479 4.733 1.872 1.00 94.56 173 VAL A O 1
ATOM 1271 N N . VAL A 1 174 ? -19.571 4.412 -0.152 1.00 93.94 174 VAL A N 1
ATOM 1272 C CA . VAL A 1 174 ? -18.250 4.936 0.199 1.00 93.94 174 VAL A CA 1
ATOM 1273 C C . VAL A 1 174 ? -18.300 6.439 0.509 1.00 93.94 174 VAL A C 1
ATOM 1275 O O . VAL A 1 174 ? -18.882 7.231 -0.238 1.00 93.94 174 VAL A O 1
ATOM 1278 N N . LYS A 1 175 ? -17.584 6.849 1.558 1.00 92.88 175 LYS A N 1
ATOM 1279 C CA . LYS A 1 175 ? -17.271 8.228 1.973 1.00 92.88 175 LYS A CA 1
ATOM 1280 C C . LYS A 1 175 ? -18.502 9.076 2.314 1.00 92.88 175 LYS A C 1
ATOM 1282 O O . LYS A 1 175 ? -18.441 10.306 2.226 1.00 92.88 175 LYS A O 1
ATOM 1287 N N . ASP A 1 176 ? -19.601 8.458 2.746 1.00 94.50 176 ASP A N 1
ATOM 1288 C CA . ASP A 1 176 ? -20.836 9.164 3.119 1.00 94.50 176 ASP A CA 1
ATOM 1289 C C . ASP A 1 176 ? -20.850 9.651 4.585 1.00 94.50 176 ASP A C 1
ATOM 1291 O O . ASP A 1 176 ? -21.625 10.547 4.959 1.00 94.50 176 ASP A O 1
ATOM 1295 N N . GLY A 1 177 ? -19.955 9.095 5.404 1.00 95.38 177 GLY A N 1
ATOM 1296 C CA . GLY A 1 177 ? -19.718 9.479 6.786 1.00 95.38 177 GLY A CA 1
ATOM 1297 C C . GLY A 1 177 ? -18.661 10.570 6.981 1.00 95.38 177 GLY A C 1
ATOM 1298 O O . GLY A 1 177 ? -17.920 11.000 6.083 1.00 95.38 177 GLY A O 1
ATOM 1299 N N . LYS A 1 178 ? -18.601 11.072 8.217 1.00 96.62 178 LYS A N 1
ATOM 1300 C CA . LYS A 1 178 ? -17.695 12.154 8.603 1.00 96.62 178 LYS A CA 1
ATOM 1301 C C . LYS A 1 178 ? -16.259 11.636 8.701 1.00 96.62 178 LYS A C 1
ATOM 1303 O O . LYS A 1 178 ? -16.017 10.550 9.204 1.00 96.62 178 LYS A O 1
ATOM 1308 N N . LYS A 1 179 ? -15.286 12.460 8.296 1.00 96.56 179 LYS A N 1
ATOM 1309 C CA . LYS A 1 179 ? -13.862 12.211 8.564 1.00 96.56 179 LYS A CA 1
ATOM 1310 C C . LYS A 1 179 ? -13.574 12.299 10.065 1.00 96.56 179 LYS A C 1
ATOM 1312 O O . LYS A 1 179 ? -13.811 13.334 10.693 1.00 96.56 179 LYS A O 1
ATOM 1317 N N . MET A 1 180 ? -13.011 11.226 10.603 1.00 96.56 180 MET A N 1
ATOM 1318 C CA . MET A 1 180 ? -12.718 11.009 12.018 1.00 96.56 180 MET A CA 1
ATOM 1319 C C . MET A 1 180 ? -11.215 10.920 12.305 1.00 96.56 180 MET A C 1
ATOM 1321 O O . MET A 1 180 ? -10.812 10.499 13.380 1.00 96.56 180 MET A O 1
ATOM 1325 N N . ALA A 1 181 ? -10.374 11.416 11.393 1.00 92.31 181 ALA A N 1
ATOM 1326 C CA . ALA A 1 181 ? -8.911 11.368 11.491 1.00 92.31 181 ALA A CA 1
ATOM 1327 C C . ALA A 1 181 ? -8.300 11.989 12.770 1.00 92.31 181 ALA A C 1
ATOM 1329 O O . ALA A 1 181 ? -7.139 11.738 13.066 1.00 92.31 181 ALA A O 1
ATOM 1330 N N . GLY A 1 182 ? -9.051 12.802 13.524 1.00 93.88 182 GLY A N 1
ATOM 1331 C CA . GLY A 1 182 ? -8.615 13.339 14.821 1.00 93.88 182 GLY A CA 1
ATOM 1332 C C . GLY A 1 182 ? -8.845 12.405 16.019 1.00 93.88 182 GLY A C 1
ATOM 1333 O O . GLY A 1 182 ? -8.439 12.739 17.133 1.00 93.88 182 GLY A O 1
ATOM 1334 N N . ASP A 1 183 ? -9.526 11.277 15.820 1.00 96.69 183 ASP A N 1
ATOM 1335 C CA . ASP A 1 183 ? -9.769 10.251 16.831 1.00 96.69 183 ASP A CA 1
ATOM 1336 C C . ASP A 1 183 ? -8.773 9.099 16.636 1.00 96.69 183 ASP A C 1
ATOM 1338 O O . ASP A 1 183 ? -8.691 8.508 15.557 1.00 96.69 183 ASP A O 1
ATOM 1342 N N . ALA A 1 184 ? -7.990 8.798 17.674 1.00 97.75 184 ALA A N 1
ATOM 1343 C CA . ALA A 1 184 ? -6.903 7.826 17.579 1.00 97.75 184 ALA A CA 1
ATOM 1344 C C . ALA A 1 184 ? -7.405 6.399 17.309 1.00 97.75 184 ALA A C 1
ATOM 1346 O O . ALA A 1 184 ? -6.686 5.626 16.684 1.00 97.75 184 ALA A O 1
ATOM 1347 N N . ALA A 1 185 ? -8.648 6.076 17.691 1.00 98.38 185 ALA A N 1
ATOM 1348 C CA . ALA A 1 185 ? -9.246 4.776 17.397 1.00 98.38 185 ALA A CA 1
ATOM 1349 C C . ALA A 1 185 ? -9.390 4.547 15.886 1.00 98.38 185 ALA A C 1
ATOM 1351 O O . ALA A 1 185 ? -9.039 3.482 15.396 1.00 98.38 185 ALA A O 1
ATOM 1352 N N . TYR A 1 186 ? -9.803 5.570 15.127 1.00 98.50 186 TYR A N 1
ATOM 1353 C CA . TYR A 1 186 ? -9.868 5.486 13.663 1.00 98.50 186 TYR A CA 1
ATOM 1354 C C . TYR A 1 186 ? -8.478 5.421 13.026 1.00 98.50 186 TYR A C 1
ATOM 1356 O O . TYR A 1 186 ? -8.300 4.771 12.001 1.00 98.50 186 TYR A O 1
ATOM 1364 N N . GLY A 1 187 ? -7.486 6.088 13.625 1.00 97.88 187 GLY A N 1
ATOM 1365 C CA . GLY A 1 187 ? -6.090 5.985 13.198 1.00 97.88 187 GLY A CA 1
ATOM 1366 C C . GLY A 1 187 ? -5.556 4.556 13.309 1.00 97.88 187 GLY A C 1
ATOM 1367 O O . GLY A 1 187 ? -5.012 4.043 12.334 1.00 97.88 187 GLY A O 1
ATOM 1368 N N . LEU A 1 188 ? -5.772 3.922 14.465 1.00 98.75 188 LEU A N 1
ATOM 1369 C CA . LEU A 1 188 ? -5.446 2.518 14.708 1.00 98.75 188 LEU A CA 1
ATOM 1370 C C . LEU A 1 188 ? -6.224 1.588 13.778 1.00 98.75 188 LEU A C 1
ATOM 1372 O O . LEU A 1 188 ? -5.617 0.759 13.111 1.00 98.75 188 LEU A O 1
ATOM 1376 N N . ALA A 1 189 ? -7.544 1.760 13.696 1.00 98.75 189 ALA A N 1
ATOM 1377 C CA . ALA A 1 189 ? -8.415 0.930 12.875 1.00 98.75 189 ALA A CA 1
ATOM 1378 C C . ALA A 1 189 ? -7.984 0.900 11.402 1.00 98.75 189 ALA A C 1
ATOM 1380 O O . ALA A 1 189 ? -7.924 -0.168 10.804 1.00 98.75 189 ALA A O 1
ATOM 1381 N N . ALA A 1 190 ? -7.624 2.052 10.831 1.00 98.56 190 ALA A N 1
ATOM 1382 C CA . ALA A 1 190 ? -7.185 2.128 9.441 1.00 98.56 190 ALA A CA 1
ATOM 1383 C C . ALA A 1 190 ? -5.867 1.375 9.192 1.00 98.56 190 ALA A C 1
ATOM 1385 O O . ALA A 1 190 ? -5.757 0.648 8.209 1.00 98.56 190 ALA A O 1
ATOM 1386 N N . GLN A 1 191 ? -4.875 1.535 10.075 1.00 98.38 191 GLN A N 1
ATOM 1387 C CA . GLN A 1 191 ? -3.578 0.865 9.915 1.00 98.38 191 GLN A CA 1
ATOM 1388 C C . GLN A 1 191 ? -3.670 -0.637 10.176 1.00 98.38 191 GLN A C 1
ATOM 1390 O O . GLN A 1 191 ? -3.043 -1.421 9.468 1.00 98.38 191 GLN A O 1
ATOM 1395 N N . LEU A 1 192 ? -4.485 -1.030 11.157 1.00 98.81 192 LEU A N 1
ATOM 1396 C CA . LEU A 1 192 ? -4.751 -2.429 11.465 1.00 98.81 192 LEU A CA 1
ATOM 1397 C C . LEU A 1 192 ? -5.489 -3.124 10.324 1.00 98.81 192 LEU A C 1
ATOM 1399 O O . LEU A 1 192 ? -5.082 -4.200 9.915 1.00 98.81 192 LEU A O 1
ATOM 1403 N N . LEU A 1 193 ? -6.502 -2.484 9.738 1.00 98.81 193 LEU A N 1
ATOM 1404 C CA . LEU A 1 193 ? -7.190 -3.048 8.580 1.00 98.81 193 LEU A CA 1
ATOM 1405 C C . LEU A 1 193 ? -6.244 -3.222 7.380 1.00 98.81 193 LEU A C 1
ATOM 1407 O O . LEU A 1 193 ? -6.274 -4.263 6.733 1.00 98.81 193 LEU A O 1
ATOM 1411 N N . ALA A 1 194 ? -5.372 -2.247 7.099 1.00 98.44 194 ALA A N 1
ATOM 1412 C CA . ALA A 1 194 ? -4.359 -2.400 6.052 1.00 98.44 194 ALA A CA 1
ATOM 1413 C C . ALA A 1 194 ? -3.375 -3.545 6.354 1.00 98.44 194 ALA A C 1
ATOM 1415 O O . ALA A 1 194 ? -3.038 -4.304 5.447 1.00 98.44 194 ALA A O 1
ATOM 1416 N N . TYR A 1 195 ? -2.967 -3.717 7.617 1.00 98.56 195 TYR A N 1
ATOM 1417 C CA . TYR A 1 195 ? -2.169 -4.868 8.043 1.00 98.56 195 TYR A CA 1
ATOM 1418 C C . TYR A 1 195 ? -2.899 -6.187 7.753 1.00 98.56 195 TYR A C 1
ATOM 1420 O O . TYR A 1 195 ? -2.347 -7.038 7.067 1.00 98.56 195 TYR A O 1
ATOM 1428 N N . GLU A 1 196 ? -4.151 -6.346 8.181 1.00 98.81 196 GLU A N 1
ATOM 1429 C CA . GLU A 1 196 ? -4.910 -7.587 7.966 1.00 98.81 196 GLU A CA 1
ATOM 1430 C C . GLU A 1 196 ? -5.096 -7.911 6.472 1.00 98.81 196 GLU A C 1
ATOM 1432 O O . GLU A 1 196 ? -4.928 -9.056 6.053 1.00 98.81 196 GLU A O 1
ATOM 1437 N N . LEU A 1 197 ? -5.344 -6.899 5.632 1.00 98.69 197 LEU A N 1
ATOM 1438 C CA . LEU A 1 197 ? -5.421 -7.072 4.175 1.00 98.69 197 LEU A CA 1
ATOM 1439 C C . LEU A 1 197 ? -4.085 -7.555 3.577 1.00 98.69 197 LEU A C 1
ATOM 1441 O O . LEU A 1 197 ? -4.076 -8.451 2.727 1.00 98.69 197 LEU A O 1
ATOM 1445 N N . ASN A 1 198 ? -2.956 -7.018 4.056 1.00 98.31 198 ASN A N 1
ATOM 1446 C CA . ASN A 1 198 ? -1.615 -7.479 3.682 1.00 98.31 198 ASN A CA 1
ATOM 1447 C C . ASN A 1 198 ? -1.368 -8.932 4.094 1.00 98.31 198 ASN A C 1
ATOM 1449 O O . ASN A 1 198 ? -0.835 -9.716 3.306 1.00 98.31 198 ASN A O 1
ATOM 1453 N N . GLN A 1 199 ? -1.810 -9.320 5.289 1.00 98.25 199 GLN A N 1
ATOM 1454 C CA . GLN A 1 199 ? -1.676 -10.694 5.767 1.00 98.25 199 GLN A CA 1
ATOM 1455 C C . GLN A 1 199 ? -2.537 -11.663 4.952 1.00 98.25 199 GLN A C 1
ATOM 1457 O O . GLN A 1 199 ? -2.049 -12.724 4.558 1.00 98.25 199 GLN A O 1
ATOM 1462 N N . ASN A 1 200 ? -3.759 -11.268 4.585 1.00 98.12 200 ASN A N 1
ATOM 1463 C CA . ASN A 1 200 ? -4.602 -12.027 3.657 1.00 98.12 200 ASN A CA 1
ATOM 1464 C C . ASN A 1 200 ? -3.947 -12.182 2.269 1.00 98.12 200 ASN A C 1
ATOM 1466 O O . ASN A 1 200 ? -4.125 -13.206 1.610 1.00 98.12 200 ASN A O 1
ATOM 1470 N N . ALA A 1 201 ? -3.131 -11.209 1.847 1.00 97.31 201 ALA A N 1
ATOM 1471 C CA . ALA A 1 201 ? -2.352 -11.267 0.608 1.00 97.31 201 ALA A CA 1
ATOM 1472 C C . ALA A 1 201 ? -1.036 -12.057 0.735 1.00 97.31 201 ALA A C 1
ATOM 1474 O O . ALA A 1 201 ? -0.285 -12.162 -0.234 1.00 97.31 201 ALA A O 1
ATOM 1475 N N . ASN A 1 202 ? -0.752 -12.643 1.901 1.00 96.94 202 ASN A N 1
ATOM 1476 C CA . ASN A 1 202 ? 0.501 -13.331 2.213 1.00 96.94 202 ASN A CA 1
ATOM 1477 C C . ASN A 1 202 ? 1.741 -12.422 2.138 1.00 96.94 202 ASN A C 1
ATOM 1479 O O . ASN A 1 202 ? 2.813 -12.866 1.708 1.00 96.94 202 ASN A O 1
ATOM 1483 N N . ALA A 1 203 ? 1.616 -11.161 2.552 1.00 96.81 203 ALA A N 1
ATOM 1484 C CA . ALA A 1 203 ? 2.772 -10.305 2.780 1.00 96.81 203 ALA A CA 1
ATOM 1485 C C . ALA A 1 203 ? 3.689 -10.858 3.884 1.00 96.81 203 ALA A C 1
ATOM 1487 O O . ALA A 1 203 ? 3.308 -11.705 4.698 1.00 96.81 203 ALA A O 1
ATOM 1488 N N . GLY A 1 204 ? 4.940 -10.400 3.883 1.00 93.94 204 GLY A N 1
ATOM 1489 C CA . GLY A 1 204 ? 5.898 -10.682 4.943 1.00 93.94 204 GLY A CA 1
ATOM 1490 C C . GLY A 1 204 ? 5.385 -10.201 6.295 1.00 93.94 204 GLY A C 1
ATOM 1491 O O . GLY A 1 204 ? 4.525 -9.331 6.384 1.00 93.94 204 GLY A O 1
ATOM 1492 N N . THR A 1 205 ? 5.909 -10.769 7.377 1.00 92.50 205 THR A N 1
ATOM 1493 C CA . THR A 1 205 ? 5.492 -10.413 8.735 1.00 92.50 205 THR A CA 1
ATOM 1494 C C . THR A 1 205 ? 6.673 -10.424 9.698 1.00 92.50 205 THR A C 1
ATOM 1496 O O . THR A 1 205 ? 7.688 -11.073 9.444 1.00 92.50 205 THR A O 1
ATOM 1499 N N . CYS A 1 206 ? 6.539 -9.719 10.818 1.00 93.88 206 CYS A N 1
ATOM 1500 C CA . CYS A 1 206 ? 7.505 -9.720 11.912 1.00 93.88 206 CYS A CA 1
ATOM 1501 C C . CYS A 1 206 ? 6.800 -9.611 13.268 1.00 93.88 206 CYS A C 1
ATOM 1503 O O . CYS A 1 206 ? 5.639 -9.205 13.340 1.00 93.88 206 CYS A O 1
ATOM 1505 N N . SER A 1 207 ? 7.511 -9.976 14.343 1.00 96.31 207 SER A N 1
ATOM 1506 C CA . SER A 1 207 ? 6.971 -10.011 15.711 1.00 96.31 207 SER A CA 1
ATOM 1507 C C . SER A 1 207 ? 6.335 -8.692 16.123 1.00 96.31 207 SER A C 1
ATOM 1509 O O . SER A 1 207 ? 5.227 -8.689 16.640 1.00 96.31 207 SER A O 1
ATOM 1511 N N . ASP A 1 208 ? 6.996 -7.577 15.823 1.00 96.31 208 ASP A N 1
ATOM 1512 C CA . ASP A 1 208 ? 6.560 -6.257 16.274 1.00 96.31 208 ASP A CA 1
ATOM 1513 C C . ASP A 1 208 ? 5.235 -5.850 15.617 1.00 96.31 208 ASP A C 1
ATOM 1515 O O . ASP A 1 208 ? 4.360 -5.286 16.274 1.00 96.31 208 ASP A O 1
ATOM 1519 N N . ALA A 1 209 ? 5.050 -6.197 14.337 1.00 97.44 209 ALA A N 1
ATOM 1520 C CA . ALA A 1 209 ? 3.790 -5.983 13.632 1.00 97.44 209 ALA A CA 1
ATOM 1521 C C . ALA A 1 209 ? 2.676 -6.891 14.182 1.00 97.44 209 ALA A C 1
ATOM 1523 O O . ALA A 1 209 ? 1.562 -6.424 14.403 1.00 97.44 209 ALA A O 1
ATOM 1524 N N . VAL A 1 210 ? 2.984 -8.166 14.454 1.00 98.19 210 VAL A N 1
ATOM 1525 C CA . VAL A 1 210 ? 2.033 -9.132 15.037 1.00 98.19 210 VAL A CA 1
ATOM 1526 C C . VAL A 1 210 ? 1.577 -8.694 16.433 1.00 98.19 210 VAL A C 1
ATOM 1528 O O . VAL A 1 210 ? 0.379 -8.696 16.719 1.00 98.19 210 VAL A O 1
ATOM 1531 N N . ASP A 1 211 ? 2.504 -8.270 17.291 1.00 98.44 211 ASP A N 1
ATOM 1532 C CA . ASP A 1 211 ? 2.205 -7.822 18.653 1.00 98.44 211 ASP A CA 1
ATOM 1533 C C . ASP A 1 211 ? 1.397 -6.514 18.649 1.00 98.44 211 ASP A C 1
ATOM 1535 O O . ASP A 1 211 ? 0.443 -6.362 19.426 1.00 98.44 211 ASP A O 1
ATOM 1539 N N . ALA A 1 212 ? 1.732 -5.581 17.747 1.00 98.50 212 ALA A N 1
ATOM 1540 C CA . ALA A 1 212 ? 0.971 -4.350 17.549 1.00 98.50 212 ALA A CA 1
ATOM 1541 C C . ALA A 1 212 ? -0.447 -4.636 17.038 1.00 98.50 212 ALA A C 1
ATOM 1543 O O . ALA A 1 212 ? -1.399 -4.036 17.540 1.00 98.50 212 ALA A O 1
ATOM 1544 N N . ALA A 1 213 ? -0.605 -5.573 16.098 1.00 98.75 213 ALA A N 1
ATOM 1545 C CA . ALA A 1 213 ? -1.908 -5.975 15.584 1.00 98.75 213 ALA A CA 1
ATOM 1546 C C . ALA A 1 213 ? -2.771 -6.602 16.684 1.00 98.75 213 ALA A C 1
ATOM 1548 O O . ALA A 1 213 ? -3.884 -6.136 16.939 1.00 98.75 213 ALA A O 1
ATOM 1549 N N . ALA A 1 214 ? -2.234 -7.580 17.420 1.00 98.81 214 ALA A N 1
ATOM 1550 C CA . ALA A 1 214 ? -2.936 -8.230 18.526 1.00 98.81 214 ALA A CA 1
ATOM 1551 C C . ALA A 1 214 ? -3.378 -7.224 19.606 1.00 98.81 214 ALA A C 1
ATOM 1553 O O . ALA A 1 214 ? -4.530 -7.240 20.052 1.00 98.81 214 ALA A O 1
ATOM 1554 N N . SER A 1 215 ? -2.486 -6.305 19.987 1.00 98.81 215 SER A N 1
ATOM 1555 C CA . SER A 1 215 ? -2.795 -5.247 20.958 1.00 98.81 215 SER A CA 1
ATOM 1556 C C . SER A 1 215 ? -3.817 -4.246 20.413 1.00 98.81 215 SER A C 1
ATOM 1558 O O . SER A 1 215 ? -4.700 -3.796 21.145 1.00 98.81 215 SER A O 1
ATOM 1560 N N . GLY A 1 216 ? -3.749 -3.944 19.115 1.00 98.81 216 GLY A N 1
ATOM 1561 C CA . GLY A 1 216 ? -4.712 -3.108 18.411 1.00 98.81 216 GLY A CA 1
ATOM 1562 C C . GLY A 1 216 ? -6.119 -3.707 18.412 1.00 98.81 216 GLY A C 1
ATOM 1563 O O . GLY A 1 216 ? -7.071 -3.026 18.790 1.00 98.81 216 GLY A O 1
ATOM 1564 N N . HIS A 1 217 ? -6.254 -4.993 18.077 1.00 98.81 217 HIS A N 1
ATOM 1565 C CA . HIS A 1 217 ? -7.532 -5.711 18.140 1.00 98.81 217 HIS A CA 1
ATOM 1566 C C . HIS A 1 217 ? -8.123 -5.713 19.551 1.00 98.81 217 HIS A C 1
ATOM 1568 O O . HIS A 1 217 ? -9.322 -5.464 19.721 1.00 98.81 217 HIS A O 1
ATOM 1574 N N . ALA A 1 218 ? -7.290 -5.971 20.564 1.00 98.81 218 ALA A N 1
ATOM 1575 C CA . ALA A 1 218 ? -7.716 -5.954 21.959 1.00 98.81 218 ALA A CA 1
ATOM 1576 C C . ALA A 1 218 ? -8.234 -4.567 22.369 1.00 98.81 218 ALA A C 1
ATOM 1578 O O . ALA A 1 218 ? -9.310 -4.469 22.957 1.00 98.81 218 ALA A O 1
ATOM 1579 N N . LEU A 1 219 ? -7.522 -3.499 21.996 1.00 98.69 219 LEU A N 1
ATOM 1580 C CA . LEU A 1 219 ? -7.927 -2.130 22.307 1.00 98.69 219 LEU A CA 1
ATOM 1581 C C . LEU A 1 219 ? -9.222 -1.728 21.591 1.00 98.69 219 LEU A C 1
ATOM 1583 O O . LEU A 1 219 ? -10.123 -1.189 22.228 1.00 98.69 219 LEU A O 1
ATOM 1587 N N . LEU A 1 220 ? -9.348 -2.010 20.289 1.00 98.75 220 LEU A N 1
ATOM 1588 C CA . LEU A 1 220 ? -10.578 -1.723 19.537 1.00 98.75 220 LEU A CA 1
ATOM 1589 C C . LEU A 1 220 ? -11.784 -2.479 20.114 1.00 98.75 220 LEU A C 1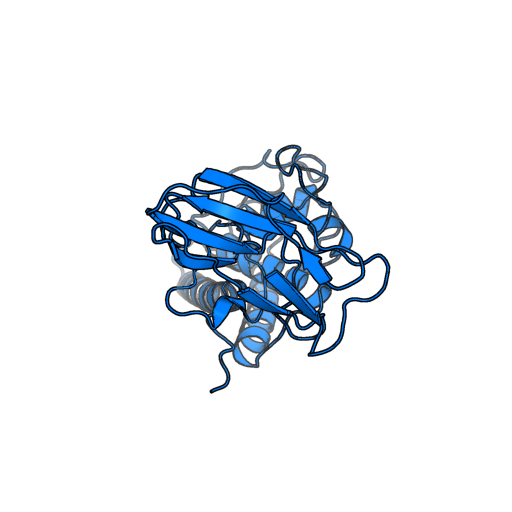
ATOM 1591 O O . LEU A 1 220 ? -12.884 -1.934 20.159 1.00 98.75 220 LEU A O 1
ATOM 1595 N N . THR A 1 221 ? -11.573 -3.702 20.605 1.00 98.69 221 THR A N 1
ATOM 1596 C CA . THR A 1 221 ? -12.607 -4.478 21.305 1.00 98.69 221 THR A CA 1
ATOM 1597 C C . THR A 1 221 ? -12.995 -3.844 22.641 1.00 98.69 221 THR A C 1
ATOM 1599 O O . THR A 1 221 ? -14.184 -3.682 22.908 1.00 98.69 221 THR A O 1
ATOM 1602 N N . ASP A 1 222 ? -12.021 -3.453 23.468 1.00 98.00 222 ASP A N 1
ATOM 1603 C CA . ASP A 1 222 ? -12.269 -2.875 24.798 1.00 98.00 222 ASP A CA 1
ATOM 1604 C C . ASP A 1 222 ? -13.062 -1.561 24.726 1.00 98.00 222 ASP A C 1
ATOM 1606 O O . ASP A 1 222 ? -14.024 -1.359 25.470 1.00 98.00 222 ASP A O 1
ATOM 1610 N N . ILE A 1 223 ? -12.731 -0.701 23.758 1.00 97.31 223 ILE A N 1
ATOM 1611 C CA . ILE A 1 223 ? -13.434 0.574 23.558 1.00 97.31 223 ILE A CA 1
ATOM 1612 C C . ILE A 1 223 ? -14.764 0.421 22.803 1.00 97.31 223 ILE A C 1
ATOM 1614 O O . ILE A 1 223 ? -15.450 1.422 22.585 1.00 97.31 223 ILE A O 1
ATOM 1618 N N . GLY A 1 224 ? -15.120 -0.800 22.388 1.00 97.69 224 GLY A N 1
ATOM 1619 C CA . GLY A 1 224 ? -16.330 -1.087 21.621 1.00 97.69 224 GLY A CA 1
ATOM 1620 C C . GLY A 1 224 ? -16.350 -0.398 20.258 1.00 97.69 224 GLY A C 1
ATOM 1621 O O . GLY A 1 224 ? -17.376 0.161 19.875 1.00 97.69 224 GLY A O 1
ATOM 1622 N N . PHE A 1 225 ? -15.215 -0.378 19.554 1.00 98.38 225 PHE A N 1
ATOM 1623 C CA . PHE A 1 225 ? -15.126 0.209 18.221 1.00 98.38 225 PHE A CA 1
ATOM 1624 C C . PHE A 1 225 ? -16.034 -0.540 17.239 1.00 98.38 225 PHE A C 1
ATOM 1626 O O . PHE A 1 225 ? -15.873 -1.739 17.024 1.00 98.38 225 PHE A O 1
ATOM 1633 N N . ASP A 1 226 ? -16.965 0.191 16.632 1.00 97.88 226 ASP A N 1
ATOM 1634 C CA . ASP A 1 226 ? -17.904 -0.291 15.613 1.00 97.88 226 ASP A CA 1
ATOM 1635 C C . ASP A 1 226 ? -17.866 0.555 14.324 1.00 97.88 226 ASP A C 1
ATOM 1637 O O . ASP A 1 226 ? -18.696 0.393 13.430 1.00 97.88 226 ASP A O 1
ATOM 1641 N N . GLY A 1 227 ? -16.902 1.478 14.232 1.00 97.19 227 GLY A N 1
ATOM 1642 C CA . GLY A 1 227 ? -16.759 2.415 13.122 1.00 97.19 227 GLY A CA 1
ATOM 1643 C C . GLY A 1 227 ? -17.816 3.521 13.083 1.00 97.19 227 GLY A C 1
ATOM 1644 O O . GLY A 1 227 ? -17.981 4.149 12.037 1.00 97.19 227 GLY A O 1
ATOM 1645 N N . THR A 1 228 ? -18.531 3.785 14.183 1.00 96.56 228 THR A N 1
ATOM 1646 C CA . THR A 1 228 ? -19.516 4.870 14.272 1.00 96.56 228 THR A CA 1
ATOM 1647 C C . THR A 1 228 ? -19.287 5.796 15.473 1.00 96.56 228 THR A C 1
ATOM 1649 O O . THR A 1 228 ? -19.190 5.393 16.630 1.00 96.56 228 THR A O 1
ATOM 1652 N N . GLY A 1 229 ? -19.241 7.108 15.227 1.00 94.62 229 GLY A N 1
ATOM 1653 C CA . GLY A 1 229 ? -19.128 8.101 16.293 1.00 94.62 229 GLY A CA 1
ATOM 1654 C C . GLY A 1 229 ? -17.687 8.314 16.754 1.00 94.62 229 GLY A C 1
ATOM 1655 O O . GLY A 1 229 ? -16.768 8.346 15.948 1.00 94.62 229 GLY A O 1
ATOM 1656 N N . GLY A 1 230 ? -17.469 8.604 18.041 1.00 94.81 230 GLY A N 1
ATOM 1657 C CA . GLY A 1 230 ? -16.130 8.904 18.566 1.00 94.81 230 GLY A CA 1
ATOM 1658 C C . GLY A 1 230 ? -15.831 8.181 19.869 1.00 94.81 230 GLY A C 1
ATOM 1659 O O . GLY A 1 230 ? -16.715 8.063 20.713 1.00 94.81 230 GLY A O 1
ATOM 1660 N N . TYR A 1 231 ? -14.570 7.795 20.046 1.00 96.12 231 TYR A N 1
ATOM 1661 C CA . TYR A 1 231 ? -14.130 6.873 21.094 1.00 96.12 231 TYR A CA 1
ATOM 1662 C C . TYR A 1 231 ? -13.095 7.529 22.014 1.00 96.12 231 TYR A C 1
ATOM 1664 O O . TYR A 1 231 ? -13.321 7.669 23.215 1.00 96.12 231 TYR A O 1
ATOM 1672 N N . LEU A 1 232 ? -11.992 8.050 21.463 1.00 94.69 232 LEU A N 1
ATOM 1673 C CA . LEU A 1 232 ? -10.836 8.500 22.255 1.00 94.69 232 LEU A CA 1
ATOM 1674 C C . LEU A 1 232 ? -10.719 10.032 22.333 1.00 94.69 232 LEU A C 1
ATOM 1676 O O . LEU A 1 232 ? -9.651 10.624 22.154 1.00 94.69 232 LEU A O 1
ATOM 1680 N N . LYS A 1 233 ? -11.847 10.702 22.611 1.00 86.00 233 LYS A N 1
ATOM 1681 C CA . LYS A 1 233 ? -11.951 12.180 22.689 1.00 86.00 233 LYS A CA 1
ATOM 1682 C C . LYS A 1 233 ? -11.875 12.749 24.111 1.00 86.00 233 LYS A C 1
ATOM 1684 O O . LYS A 1 233 ? -11.749 13.961 24.285 1.00 86.00 233 LYS A O 1
ATOM 1689 N N . GLY A 1 234 ? -11.988 11.891 25.122 1.00 84.25 234 GLY A N 1
ATOM 1690 C CA . GLY A 1 234 ? -12.009 12.270 26.534 1.00 84.25 234 GLY A CA 1
ATOM 1691 C C . GLY A 1 234 ? -10.649 12.683 27.107 1.00 84.25 234 GLY A C 1
ATOM 1692 O O . GLY A 1 234 ? -9.613 12.636 26.450 1.00 84.25 234 GLY A O 1
ATOM 1693 N N . GLN A 1 235 ? -10.672 13.100 28.374 1.00 86.69 235 GLN A N 1
ATOM 1694 C CA . GLN A 1 235 ? -9.493 13.528 29.144 1.00 86.69 235 GLN A CA 1
ATOM 1695 C C . GLN A 1 235 ? -9.373 12.776 30.479 1.00 86.69 235 GLN A C 1
ATOM 1697 O O . GLN A 1 235 ? -8.687 13.236 31.394 1.00 86.69 235 GLN A O 1
ATOM 1702 N N . SER A 1 236 ? -10.054 11.640 30.646 1.00 92.62 236 SER A N 1
ATOM 1703 C CA . SER A 1 236 ? -9.778 10.784 31.801 1.00 92.62 236 SER A CA 1
ATOM 1704 C C . SER A 1 236 ? -8.371 10.178 31.667 1.00 92.62 236 SER A C 1
ATOM 1706 O O . SER A 1 236 ? -7.844 10.084 30.556 1.00 92.62 236 SER A O 1
ATOM 1708 N N . PRO A 1 237 ? -7.728 9.777 32.777 1.00 93.50 237 PRO A N 1
ATOM 1709 C CA . PRO A 1 237 ? -6.444 9.085 32.718 1.00 93.50 237 PRO A CA 1
ATOM 1710 C C . PRO A 1 237 ? -6.459 7.837 31.827 1.00 93.50 237 PRO A C 1
ATOM 1712 O O . PRO A 1 237 ? -5.529 7.680 31.048 1.00 93.50 237 PRO A O 1
ATOM 1715 N N . SER A 1 238 ? -7.520 7.022 31.888 1.00 92.75 238 SER A N 1
ATOM 1716 C CA . SER A 1 238 ? -7.672 5.829 31.041 1.00 92.75 238 SER A CA 1
ATOM 1717 C C . SER A 1 238 ? -7.723 6.189 29.559 1.00 92.75 238 SER A C 1
ATOM 1719 O O . SER A 1 238 ? -6.861 5.769 28.807 1.00 92.75 238 SER A O 1
ATOM 1721 N N . VAL A 1 239 ? -8.610 7.109 29.165 1.00 93.81 239 VAL A N 1
ATOM 1722 C CA . VAL A 1 239 ? -8.748 7.516 27.757 1.00 93.81 239 VAL A CA 1
ATOM 1723 C C . VAL A 1 239 ? -7.460 8.139 27.211 1.00 93.81 239 VAL A C 1
ATOM 1725 O O . VAL A 1 239 ? -7.155 8.001 26.030 1.00 93.81 239 VAL A O 1
ATOM 1728 N N . ARG A 1 240 ? -6.676 8.834 28.048 1.00 95.00 240 ARG A N 1
ATOM 1729 C CA . ARG A 1 240 ? -5.357 9.336 27.632 1.00 95.00 240 ARG A CA 1
ATOM 1730 C C . ARG A 1 240 ? -4.357 8.210 27.378 1.00 95.00 240 ARG A C 1
ATOM 1732 O O . ARG A 1 240 ? -3.570 8.348 26.447 1.00 95.00 240 ARG A O 1
ATOM 1739 N N . GLN A 1 241 ? -4.381 7.160 28.196 1.00 96.38 241 GLN A N 1
ATOM 1740 C CA . GLN A 1 241 ? -3.541 5.980 28.007 1.00 96.38 241 GLN A CA 1
ATOM 1741 C C . GLN A 1 241 ? -3.952 5.238 26.732 1.00 96.38 241 GLN A C 1
ATOM 1743 O O . GLN A 1 241 ? -3.129 5.097 25.838 1.00 96.38 241 GLN A O 1
ATOM 1748 N N . ASP A 1 242 ? -5.239 4.928 26.580 1.00 97.88 242 ASP A N 1
ATOM 1749 C CA . ASP A 1 242 ? -5.791 4.258 25.395 1.00 97.88 242 ASP A CA 1
ATOM 1750 C C . ASP A 1 242 ? -5.470 5.033 24.110 1.00 97.88 242 ASP A C 1
ATOM 1752 O O . ASP A 1 242 ? -5.120 4.463 23.081 1.00 97.88 242 ASP A O 1
ATOM 1756 N N . LYS A 1 243 ? -5.526 6.371 24.162 1.00 97.81 243 LYS A N 1
ATOM 1757 C CA . LYS A 1 243 ? -5.126 7.236 23.046 1.00 97.81 243 LYS A CA 1
ATOM 1758 C C . LYS A 1 243 ? -3.635 7.129 22.715 1.00 97.81 243 LYS A C 1
ATOM 1760 O O . LYS A 1 243 ? -3.282 7.176 21.534 1.00 97.81 243 LYS A O 1
ATOM 1765 N N . ALA A 1 244 ? -2.773 7.063 23.726 1.00 97.31 244 ALA A N 1
ATOM 1766 C CA . ALA A 1 244 ? -1.338 6.893 23.526 1.00 97.31 244 ALA A CA 1
ATOM 1767 C C . ALA A 1 244 ? -1.039 5.516 22.919 1.00 97.31 244 ALA A C 1
ATOM 1769 O O . ALA A 1 244 ? -0.331 5.447 21.916 1.00 97.31 244 ALA A O 1
ATOM 1770 N N . ASP A 1 245 ? -1.666 4.466 23.447 1.00 98.31 245 ASP A N 1
ATOM 1771 C CA . ASP A 1 245 ? -1.508 3.091 22.974 1.00 98.31 245 ASP A CA 1
ATOM 1772 C C . ASP A 1 245 ? -2.025 2.938 21.538 1.00 98.31 245 ASP A C 1
ATOM 1774 O O . ASP A 1 245 ? -1.294 2.465 20.671 1.00 98.31 245 ASP A O 1
ATOM 1778 N N . ALA A 1 246 ? -3.218 3.463 21.232 1.00 98.56 246 ALA A N 1
ATOM 1779 C CA . ALA A 1 246 ? -3.756 3.484 19.871 1.00 98.56 246 ALA A CA 1
ATOM 1780 C C . ALA A 1 246 ? -2.808 4.175 18.884 1.00 98.56 246 ALA A C 1
ATOM 1782 O O . ALA A 1 246 ? -2.601 3.683 17.778 1.00 98.56 246 ALA A O 1
ATOM 1783 N N . SER A 1 247 ? -2.210 5.301 19.284 1.00 98.00 247 SER A N 1
ATOM 1784 C CA . SER A 1 247 ? -1.264 6.033 18.432 1.00 98.00 247 SER A CA 1
ATOM 1785 C C . SER A 1 247 ? 0.047 5.265 18.238 1.00 98.00 247 SER A C 1
ATOM 1787 O O . SER A 1 247 ? 0.606 5.287 17.146 1.00 98.00 247 SER A O 1
ATOM 1789 N N . MET A 1 248 ? 0.529 4.579 19.277 1.00 98.31 248 MET A N 1
ATOM 1790 C CA . MET A 1 248 ? 1.739 3.759 19.225 1.00 98.31 248 MET A CA 1
ATOM 1791 C C . MET A 1 248 ? 1.556 2.546 18.309 1.00 98.31 248 MET A C 1
ATOM 1793 O O . MET A 1 248 ? 2.358 2.352 17.398 1.00 98.31 248 MET A O 1
ATOM 1797 N N . TYR A 1 249 ? 0.490 1.765 18.505 1.00 98.69 249 TYR A N 1
ATOM 1798 C CA . TYR A 1 249 ? 0.198 0.601 17.662 1.00 98.69 249 TYR A CA 1
ATOM 1799 C C . TYR A 1 249 ? -0.053 1.017 16.212 1.00 98.69 249 TYR A C 1
ATOM 1801 O O . TYR A 1 249 ? 0.483 0.395 15.301 1.00 98.69 249 TYR A O 1
ATOM 1809 N N . ALA A 1 250 ? -0.791 2.113 15.991 1.00 98.31 250 ALA A N 1
ATOM 1810 C CA . ALA A 1 250 ? -0.980 2.662 14.652 1.00 98.31 250 ALA A CA 1
ATOM 1811 C C . ALA A 1 250 ? 0.356 3.031 13.990 1.00 98.31 250 ALA A C 1
ATOM 1813 O O . ALA A 1 250 ? 0.515 2.775 12.805 1.00 98.31 250 ALA A O 1
ATOM 1814 N N . GLY A 1 251 ? 1.308 3.607 14.734 1.00 97.06 251 GLY A N 1
ATOM 1815 C CA . GLY A 1 251 ? 2.636 3.945 14.213 1.00 97.06 251 GLY A CA 1
ATOM 1816 C C . GLY A 1 251 ? 3.463 2.718 13.825 1.00 97.06 251 GLY A C 1
ATOM 1817 O O . GLY A 1 251 ? 4.081 2.714 12.769 1.00 97.06 251 GLY A O 1
ATOM 1818 N N . LEU A 1 252 ? 3.431 1.651 14.630 1.00 97.62 252 LEU A N 1
ATOM 1819 C CA . LEU A 1 252 ? 4.108 0.391 14.288 1.00 97.62 252 LEU A CA 1
ATOM 1820 C C . LEU A 1 252 ? 3.503 -0.248 13.032 1.00 97.62 252 LEU A C 1
ATOM 1822 O O . LEU A 1 252 ? 4.228 -0.637 12.120 1.00 97.62 252 LEU A O 1
ATOM 1826 N N . LEU A 1 253 ? 2.174 -0.316 12.959 1.00 97.94 253 LEU A N 1
ATOM 1827 C CA . LEU A 1 253 ? 1.469 -0.878 11.806 1.00 97.94 253 LEU A CA 1
ATOM 1828 C C . LEU A 1 253 ? 1.650 -0.018 10.547 1.00 97.94 253 LEU A C 1
ATOM 1830 O O . LEU A 1 253 ? 1.774 -0.561 9.456 1.00 97.94 253 LEU A O 1
ATOM 1834 N N . ASP A 1 254 ? 1.736 1.305 10.692 1.00 95.75 254 ASP A N 1
ATOM 1835 C CA . ASP A 1 254 ? 2.101 2.213 9.604 1.00 95.75 254 ASP A CA 1
ATOM 1836 C C . ASP A 1 254 ? 3.507 1.906 9.074 1.00 95.75 254 ASP A C 1
ATOM 1838 O O . ASP A 1 254 ? 3.665 1.658 7.882 1.00 95.75 254 ASP A O 1
ATOM 1842 N N . SER A 1 255 ? 4.518 1.817 9.945 1.00 94.88 255 SER A N 1
ATOM 1843 C CA . SER A 1 255 ? 5.874 1.427 9.531 1.00 94.88 255 SER A CA 1
ATOM 1844 C C . SER A 1 255 ? 5.910 0.040 8.882 1.00 94.88 255 SER A C 1
ATOM 1846 O O . SER A 1 255 ? 6.660 -0.171 7.933 1.00 94.88 255 SER A O 1
ATOM 1848 N N . TYR A 1 256 ? 5.090 -0.911 9.338 1.00 96.25 256 TYR A N 1
ATOM 1849 C CA . TYR A 1 256 ? 4.932 -2.201 8.662 1.00 96.25 256 TYR A CA 1
ATOM 1850 C C . TYR A 1 256 ? 4.353 -2.042 7.248 1.00 96.25 256 TYR A C 1
ATOM 1852 O O . TYR A 1 256 ? 4.953 -2.521 6.290 1.00 96.25 256 TYR A O 1
ATOM 1860 N N . ASN A 1 257 ? 3.226 -1.337 7.107 1.00 95.50 257 ASN A N 1
ATOM 1861 C CA . ASN A 1 257 ? 2.532 -1.147 5.830 1.00 95.50 257 ASN A CA 1
ATOM 1862 C C . ASN A 1 257 ? 3.383 -0.363 4.807 1.00 95.50 257 ASN A C 1
ATOM 1864 O O . ASN A 1 257 ? 3.156 -0.478 3.602 1.00 95.50 257 ASN A O 1
ATOM 1868 N N . ASN A 1 258 ? 4.368 0.406 5.284 1.00 92.44 258 ASN A N 1
ATOM 1869 C CA . ASN A 1 258 ? 5.369 1.109 4.475 1.00 92.44 258 ASN A CA 1
ATOM 1870 C C . ASN A 1 258 ? 6.667 0.302 4.243 1.00 92.44 258 ASN A C 1
ATOM 1872 O O . ASN A 1 258 ? 7.574 0.799 3.583 1.00 92.44 258 ASN A O 1
ATOM 1876 N N . ASN A 1 259 ? 6.757 -0.947 4.717 1.00 92.00 259 ASN A N 1
ATOM 1877 C CA . ASN A 1 259 ? 7.941 -1.821 4.630 1.00 92.00 259 ASN A CA 1
ATOM 1878 C C . ASN A 1 259 ? 9.187 -1.303 5.376 1.00 92.00 259 ASN A C 1
ATOM 1880 O O . ASN A 1 259 ? 10.317 -1.653 5.045 1.00 92.00 259 ASN A O 1
ATOM 1884 N N . GLU A 1 260 ? 8.989 -0.502 6.421 1.00 91.50 260 GLU A N 1
ATOM 1885 C CA . GLU A 1 260 ? 10.056 0.115 7.220 1.00 91.50 260 GLU A CA 1
ATOM 1886 C C . GLU A 1 260 ? 10.312 -0.613 8.550 1.00 91.50 260 GLU A C 1
ATOM 1888 O O . GLU A 1 260 ? 11.342 -0.394 9.186 1.00 91.50 260 GLU A O 1
ATOM 1893 N N . LEU A 1 261 ? 9.386 -1.474 8.994 1.00 90.56 261 LEU A N 1
ATOM 1894 C CA . LEU A 1 261 ? 9.473 -2.133 10.303 1.00 90.56 261 LEU A CA 1
ATOM 1895 C C . LEU A 1 261 ? 10.222 -3.473 10.268 1.00 90.56 261 LEU A C 1
ATOM 1897 O O . LEU A 1 261 ? 11.101 -3.715 11.091 1.00 90.56 261 LEU A O 1
ATOM 1901 N N . CYS A 1 262 ? 9.875 -4.361 9.334 1.00 83.88 262 CYS A N 1
ATOM 1902 C CA . CYS A 1 262 ? 10.323 -5.760 9.346 1.00 83.88 262 CYS A CA 1
ATOM 1903 C C . CYS A 1 262 ? 11.688 -5.987 8.672 1.00 83.88 262 CYS A C 1
ATOM 1905 O O . CYS A 1 262 ? 11.941 -7.066 8.134 1.00 83.88 262 CYS A O 1
ATOM 1907 N N . ILE A 1 263 ? 12.570 -4.986 8.687 1.00 69.19 263 ILE A N 1
ATOM 1908 C CA . ILE A 1 263 ? 13.885 -5.071 8.049 1.00 69.19 263 ILE A CA 1
ATOM 1909 C C . ILE A 1 263 ? 14.768 -6.010 8.881 1.00 69.19 263 ILE A C 1
ATOM 1911 O O . ILE A 1 263 ? 15.329 -5.626 9.907 1.00 69.19 263 ILE A O 1
ATOM 1915 N N . VAL A 1 264 ? 14.867 -7.268 8.456 1.00 47.88 264 VAL A N 1
ATOM 1916 C CA . VAL A 1 264 ? 15.870 -8.197 8.985 1.00 47.88 264 VAL A CA 1
ATOM 1917 C C . VAL A 1 264 ? 17.223 -7.792 8.378 1.00 47.88 264 VAL A C 1
ATOM 1919 O O . VAL A 1 264 ? 17.273 -7.604 7.161 1.00 47.88 264 VAL A O 1
ATOM 1922 N N . PRO A 1 265 ? 18.290 -7.597 9.176 1.00 37.50 265 PRO A N 1
ATOM 1923 C CA . PRO A 1 265 ? 19.615 -7.262 8.652 1.00 37.50 265 PRO A CA 1
ATOM 1924 C C . PRO A 1 265 ? 20.209 -8.352 7.751 1.00 37.50 265 PRO A C 1
ATOM 1926 O O . PRO A 1 265 ? 19.880 -9.545 7.954 1.00 37.50 265 PRO A O 1
#

Foldseek 3Di:
DAEAEVPHFDAAPDKWKKFKFDPFDLAAPGDTPFMWIADSRRDTDRPPDDDDWFKIKIKTAPADFQKAKCLCVAPPKDQGNNVPLLDWSRMIIHMDTDDVPDDDDDYMYMYHDQAAAATGLNNLLQQDDQQVNNPHHHLNQVLDQFDAQPDTRNQRQLLNQLLQLFACPDSRHHPPGDRNVVALLSLLRNLLSSVRSSVSSNYRDDPLLVVLNVLNSNLCNVQVPPRHDHGLPDDDPVSVVSSVSSNVSSVQSSCRNVVNRPDDD